Protein AF-A0A6J1AQV1-F1 (afdb_monomer)

Mean predicted aligned error: 14.33 Å

Structure (mmCIF, N/CA/C/O backbone):
data_AF-A0A6J1AQV1-F1
#
_entry.id   AF-A0A6J1AQV1-F1
#
loop_
_atom_site.group_PDB
_atom_site.id
_atom_site.type_symbol
_atom_site.label_atom_id
_atom_site.label_alt_id
_atom_site.label_comp_id
_atom_site.label_asym_id
_atom_site.label_entity_id
_atom_site.label_seq_id
_atom_site.pdbx_PDB_ins_code
_atom_site.Cartn_x
_atom_site.Cartn_y
_atom_site.Cartn_z
_atom_site.occupancy
_atom_site.B_iso_or_equiv
_atom_site.auth_seq_id
_atom_site.auth_comp_id
_atom_site.auth_asym_id
_atom_site.auth_atom_id
_atom_site.pdbx_PDB_model_num
ATOM 1 N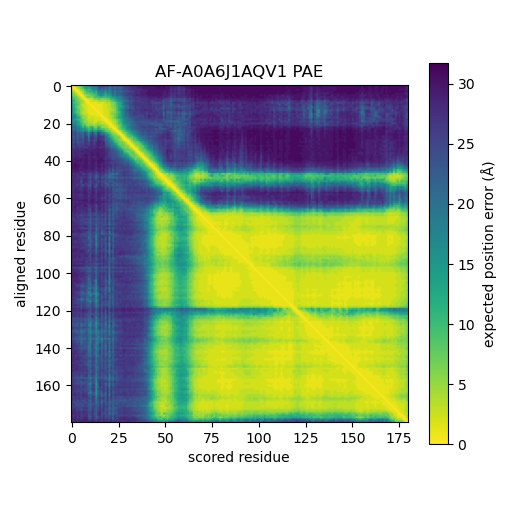 N . MET A 1 1 ? 18.896 30.701 26.829 1.00 34.00 1 MET A N 1
ATOM 2 C CA . MET A 1 1 ? 17.464 30.820 26.491 1.00 34.00 1 MET A CA 1
ATOM 3 C C . MET A 1 1 ? 17.330 32.080 25.660 1.00 34.00 1 MET A C 1
ATOM 5 O O . MET A 1 1 ? 17.644 33.141 26.175 1.00 34.00 1 MET A O 1
ATOM 9 N N . ALA A 1 2 ? 17.052 31.952 24.363 1.00 35.38 2 ALA A N 1
ATOM 10 C CA . ALA A 1 2 ? 16.872 33.095 23.472 1.00 35.38 2 ALA A CA 1
ATOM 11 C C . ALA A 1 2 ? 15.409 33.092 23.034 1.00 35.38 2 ALA A C 1
ATOM 13 O O . ALA A 1 2 ? 15.019 32.298 22.178 1.00 35.38 2 ALA A O 1
ATOM 14 N N . ASP A 1 3 ? 14.609 33.927 23.690 1.00 39.19 3 ASP A N 1
ATOM 15 C CA . ASP A 1 3 ? 13.213 34.147 23.340 1.00 39.19 3 ASP A CA 1
ATOM 16 C C . ASP A 1 3 ? 13.159 34.804 21.962 1.00 39.19 3 ASP A C 1
ATOM 18 O O . ASP A 1 3 ? 13.576 35.947 21.757 1.00 39.19 3 ASP A O 1
ATOM 22 N N . LYS A 1 4 ? 12.698 34.034 20.976 1.00 44.19 4 LYS A N 1
ATOM 23 C CA . LYS A 1 4 ? 12.482 34.512 19.616 1.00 44.19 4 LYS A CA 1
ATOM 24 C C . LYS A 1 4 ? 11.222 35.372 19.634 1.00 44.19 4 LYS A C 1
ATOM 26 O O . LYS A 1 4 ? 10.116 34.852 19.531 1.00 44.19 4 LYS A O 1
ATOM 31 N N . VAL A 1 5 ? 11.405 36.679 19.801 1.00 43.06 5 VAL A N 1
ATOM 32 C CA . VAL A 1 5 ? 10.343 37.682 19.663 1.00 43.06 5 VAL A CA 1
ATOM 33 C C . VAL A 1 5 ? 9.728 37.521 18.271 1.00 43.06 5 VAL A C 1
ATOM 35 O O . VAL A 1 5 ? 10.367 37.810 17.258 1.00 43.06 5 VAL A O 1
ATOM 38 N N . PHE A 1 6 ? 8.512 36.980 18.209 1.00 53.50 6 PHE A N 1
ATOM 39 C CA . PHE A 1 6 ? 7.725 36.951 16.983 1.00 53.50 6 PHE A CA 1
ATOM 40 C C . PHE A 1 6 ? 7.309 38.387 16.658 1.00 53.50 6 PHE A C 1
ATOM 42 O O . PHE A 1 6 ? 6.772 39.100 17.500 1.00 53.50 6 PHE A O 1
ATOM 49 N N . ASN A 1 7 ? 7.609 38.836 15.441 1.00 67.00 7 ASN A N 1
ATOM 50 C CA . ASN A 1 7 ? 7.271 40.181 14.997 1.00 67.00 7 ASN A CA 1
ATOM 51 C C . ASN A 1 7 ? 5.768 40.218 14.673 1.00 67.00 7 ASN A C 1
ATOM 53 O O . ASN A 1 7 ? 5.367 39.791 13.592 1.00 67.00 7 ASN A O 1
ATOM 57 N N . GLU A 1 8 ? 4.946 40.721 15.598 1.00 66.56 8 GLU A N 1
ATOM 58 C CA . GLU A 1 8 ? 3.481 40.891 15.462 1.00 66.56 8 GLU A CA 1
ATOM 59 C C . GLU A 1 8 ? 3.070 41.544 14.128 1.00 66.56 8 GLU A C 1
ATOM 61 O O . GLU A 1 8 ? 2.047 41.217 13.531 1.00 66.56 8 GLU A O 1
ATOM 66 N N . ASN A 1 9 ? 3.931 42.411 13.593 1.00 68.38 9 ASN A N 1
ATOM 67 C CA . ASN A 1 9 ? 3.739 43.092 12.315 1.00 68.38 9 ASN A CA 1
ATOM 68 C C . ASN A 1 9 ? 3.645 42.117 11.118 1.00 68.38 9 ASN A C 1
ATOM 70 O O . ASN A 1 9 ? 2.837 42.310 10.215 1.00 68.38 9 ASN A O 1
ATOM 74 N N . ILE A 1 10 ? 4.405 41.015 11.135 1.00 75.31 10 ILE A N 1
ATOM 75 C CA . ILE A 1 10 ? 4.335 39.985 10.084 1.00 75.31 10 ILE A CA 1
ATOM 76 C C . ILE A 1 10 ? 3.009 39.221 10.161 1.00 75.31 10 ILE A C 1
ATOM 78 O O . ILE A 1 10 ? 2.412 38.929 9.126 1.00 75.31 10 ILE A O 1
ATOM 82 N N . LEU A 1 11 ? 2.526 38.912 11.369 1.00 70.69 11 LEU A N 1
ATOM 83 C CA . LEU A 1 11 ? 1.265 38.186 11.552 1.00 70.69 11 LEU A CA 1
ATOM 84 C C . LEU A 1 11 ? 0.078 38.989 11.018 1.00 70.69 11 LEU A C 1
ATOM 86 O O . LEU A 1 11 ? -0.785 38.433 10.338 1.00 70.69 11 LEU A O 1
ATOM 90 N N . GLU A 1 12 ? 0.073 40.300 11.248 1.00 76.00 12 GLU A N 1
ATOM 91 C CA . GLU A 1 12 ? -0.966 41.180 10.718 1.00 76.00 12 GLU A CA 1
ATOM 92 C C . GLU A 1 12 ? -0.884 41.332 9.195 1.00 76.00 12 GLU A C 1
ATOM 94 O O . GLU A 1 12 ? -1.917 41.309 8.526 1.00 76.00 12 GLU A O 1
ATOM 99 N N . GLN A 1 13 ? 0.312 41.387 8.608 1.00 78.06 13 GLN A N 1
ATOM 100 C CA . GLN A 1 13 ? 0.457 41.388 7.148 1.00 78.06 13 GLN A CA 1
ATOM 101 C C . GLN A 1 13 ? -0.041 40.087 6.503 1.00 78.06 13 GLN A C 1
ATOM 103 O O . GLN A 1 13 ? -0.660 40.128 5.437 1.00 78.06 13 GLN A O 1
ATOM 108 N N . ILE A 1 14 ? 0.188 38.940 7.152 1.00 78.50 14 ILE A N 1
ATOM 109 C CA . ILE A 1 14 ? -0.326 37.640 6.700 1.00 78.50 14 ILE A CA 1
ATOM 110 C C . ILE A 1 14 ? -1.853 37.603 6.815 1.00 78.50 14 ILE A C 1
ATOM 112 O O . ILE A 1 14 ? -2.522 37.213 5.859 1.00 78.50 14 ILE A O 1
ATOM 116 N N . ARG A 1 15 ? -2.418 38.058 7.943 1.00 76.75 15 ARG A N 1
ATOM 117 C CA . ARG A 1 15 ? -3.874 38.103 8.170 1.00 76.75 15 ARG A CA 1
ATOM 118 C C . ARG A 1 15 ? -4.602 38.922 7.100 1.00 76.75 15 ARG A C 1
ATOM 120 O O . ARG A 1 15 ? -5.702 38.554 6.699 1.00 76.75 15 ARG A O 1
ATOM 127 N N . HIS A 1 16 ? -3.980 40.001 6.630 1.00 78.94 16 HIS A N 1
ATOM 128 C CA . HIS A 1 16 ? -4.541 40.898 5.619 1.00 78.94 16 HIS A CA 1
ATOM 129 C C . HIS A 1 16 ? -4.131 40.555 4.176 1.00 78.94 16 HIS A C 1
ATOM 131 O O . HIS A 1 16 ? -4.523 41.264 3.254 1.00 78.94 16 HIS A O 1
ATOM 137 N N . GLY A 1 17 ? -3.362 39.480 3.957 1.00 63.34 17 GLY A N 1
ATOM 138 C CA . GLY A 1 17 ? -2.972 39.020 2.618 1.00 63.34 17 GLY A CA 1
ATOM 139 C C . GLY A 1 17 ? -1.985 39.931 1.878 1.00 63.34 17 GLY A C 1
ATOM 140 O O . GLY A 1 17 ? -1.903 39.868 0.655 1.00 63.34 17 GLY A O 1
ATOM 141 N N . ILE A 1 18 ? -1.243 40.775 2.599 1.00 79.94 18 ILE A N 1
ATOM 142 C CA . ILE A 1 18 ? -0.309 41.772 2.037 1.00 79.94 18 ILE A CA 1
ATOM 143 C C . ILE A 1 18 ? 1.163 41.464 2.348 1.00 79.94 18 ILE A C 1
ATOM 145 O O . ILE A 1 18 ? 2.045 42.277 2.076 1.00 79.94 18 ILE A O 1
ATOM 149 N N . ALA A 1 19 ? 1.446 40.309 2.951 1.00 78.94 19 ALA A N 1
ATOM 150 C CA . ALA A 1 19 ? 2.812 39.896 3.248 1.00 78.94 19 ALA A CA 1
ATOM 151 C C . ALA A 1 19 ? 3.580 39.564 1.955 1.00 78.94 19 ALA A C 1
ATOM 153 O O . ALA A 1 19 ? 3.180 38.686 1.189 1.00 78.94 19 ALA A O 1
ATOM 154 N N . HIS A 1 20 ? 4.709 40.243 1.737 1.00 64.00 20 HIS A N 1
ATOM 155 C CA . HIS A 1 20 ? 5.631 39.983 0.632 1.00 64.00 20 HIS A CA 1
ATOM 156 C C . HIS A 1 20 ? 6.838 39.184 1.134 1.00 64.00 20 HIS A C 1
ATOM 158 O O . HIS A 1 20 ? 7.562 39.635 2.019 1.00 64.00 20 HIS A O 1
ATOM 164 N N . PHE A 1 21 ? 7.067 38.004 0.554 1.00 63.41 21 PHE A N 1
ATOM 165 C CA . PHE A 1 21 ? 8.216 37.154 0.868 1.00 63.41 21 PHE A CA 1
ATOM 166 C C . PHE A 1 21 ? 9.182 37.146 -0.316 1.00 63.41 21 PHE A C 1
ATOM 168 O O . PHE A 1 21 ? 8.796 36.798 -1.431 1.00 63.41 21 PHE A O 1
ATOM 175 N N . GLU A 1 22 ? 10.434 37.529 -0.077 1.00 52.75 22 GLU A N 1
ATOM 176 C CA . GLU A 1 22 ? 11.488 37.507 -1.090 1.00 52.75 22 GLU A CA 1
ATOM 177 C C . GLU A 1 22 ? 12.335 36.236 -0.950 1.00 52.75 22 GLU A C 1
ATOM 179 O O . GLU A 1 22 ? 12.744 35.853 0.150 1.00 52.75 22 GLU A O 1
ATOM 184 N N . LEU A 1 23 ? 12.594 35.559 -2.071 1.00 35.88 23 LEU A N 1
ATOM 185 C CA . LEU A 1 23 ? 13.382 34.331 -2.094 1.00 35.88 23 LEU A CA 1
ATOM 186 C C . LEU A 1 23 ? 14.878 34.677 -2.132 1.00 35.88 23 LEU A C 1
ATOM 188 O O . LEU A 1 23 ? 15.463 34.869 -3.197 1.00 35.88 23 LEU A O 1
ATOM 192 N N . VAL A 1 24 ? 15.515 34.755 -0.964 1.00 36.81 24 VAL A N 1
ATOM 193 C CA . VAL A 1 24 ? 16.960 35.011 -0.877 1.00 36.81 24 VAL A CA 1
ATOM 194 C C . VAL A 1 24 ? 17.725 33.748 -1.282 1.00 36.81 24 VAL A C 1
ATOM 196 O O . VAL A 1 24 ? 17.819 32.788 -0.519 1.00 36.81 24 VAL A O 1
ATOM 199 N N . SER A 1 25 ? 18.283 33.744 -2.494 1.00 42.19 25 SER A N 1
ATOM 200 C CA . SER A 1 25 ? 19.232 32.716 -2.939 1.00 42.19 25 SER A CA 1
ATOM 201 C C . SER A 1 25 ? 20.610 33.033 -2.371 1.00 42.19 25 SER A C 1
ATOM 203 O O . SER A 1 25 ? 21.189 34.064 -2.710 1.00 42.19 25 SER A O 1
ATOM 205 N N . SER A 1 26 ? 21.151 32.168 -1.515 1.00 42.03 26 SER A N 1
ATOM 206 C CA . SER A 1 26 ? 22.477 32.366 -0.937 1.00 42.03 26 SER A CA 1
ATOM 207 C C . SER A 1 26 ? 23.435 31.194 -1.221 1.00 42.03 26 SER A C 1
ATOM 209 O O . SER A 1 26 ? 23.177 30.043 -0.889 1.00 42.03 26 SER A O 1
ATOM 211 N N . VAL A 1 27 ? 24.579 31.593 -1.799 1.00 36.72 27 VAL A N 1
ATOM 212 C CA . VAL A 1 27 ? 25.954 31.047 -1.717 1.00 36.72 27 VAL A CA 1
ATOM 213 C C . VAL A 1 27 ? 26.421 29.928 -2.682 1.00 36.72 27 VAL A C 1
ATOM 215 O O . VAL A 1 27 ? 26.159 28.747 -2.503 1.00 36.72 27 VAL A O 1
ATOM 218 N N . SER A 1 28 ? 27.205 30.379 -3.675 1.00 36.75 28 SER A N 1
ATOM 219 C CA . SER A 1 28 ? 28.562 29.985 -4.138 1.00 36.75 28 SER A CA 1
ATOM 220 C C . SER A 1 28 ? 29.086 28.525 -4.103 1.00 36.75 28 SER A C 1
ATOM 222 O O . SER A 1 28 ? 29.124 27.866 -3.073 1.00 36.75 28 SER A O 1
ATOM 224 N N . THR A 1 29 ? 29.636 28.118 -5.261 1.00 33.84 29 THR A N 1
ATOM 225 C CA . THR A 1 29 ? 30.284 26.849 -5.707 1.00 33.84 29 THR A CA 1
ATOM 226 C C . THR A 1 29 ? 31.664 26.520 -5.058 1.00 33.84 29 THR A C 1
ATOM 228 O O . THR A 1 29 ? 32.202 27.422 -4.416 1.00 33.84 29 THR A O 1
ATOM 231 N N . PRO A 1 30 ? 32.321 25.335 -5.262 1.00 36.31 30 PRO A N 1
ATOM 232 C CA . PRO A 1 30 ? 32.991 24.977 -6.538 1.00 36.31 30 PRO A CA 1
ATOM 233 C C . PRO A 1 30 ? 32.910 23.496 -7.011 1.00 36.31 30 PRO A C 1
ATOM 235 O O . PRO A 1 30 ? 32.572 22.571 -6.281 1.00 36.31 30 PRO A O 1
ATOM 238 N N . SER A 1 31 ? 33.249 23.354 -8.296 1.00 37.06 31 SER A N 1
ATOM 239 C CA . SER A 1 31 ? 33.289 22.216 -9.235 1.00 37.06 31 SER A CA 1
ATOM 240 C C . SER A 1 31 ? 34.157 20.999 -8.858 1.00 37.06 31 SER A C 1
ATOM 242 O O . SER A 1 31 ? 35.237 21.206 -8.320 1.00 37.06 31 SER A O 1
ATOM 244 N N . VAL A 1 32 ? 33.775 19.784 -9.308 1.00 29.22 32 VAL A N 1
ATOM 245 C CA . VAL A 1 32 ? 34.688 18.797 -9.948 1.00 29.22 32 VAL A CA 1
ATOM 246 C C . VAL A 1 32 ? 33.919 17.951 -10.981 1.00 29.22 32 VAL A C 1
ATOM 248 O O . VAL A 1 32 ? 32.891 17.346 -10.685 1.00 29.22 32 VAL A O 1
ATOM 251 N N . SER A 1 33 ? 34.443 17.912 -12.202 1.00 39.72 33 SER A N 1
ATOM 252 C CA . SER A 1 33 ? 34.019 17.124 -13.361 1.00 39.72 33 SER A CA 1
ATOM 253 C C . SER A 1 33 ? 34.717 15.761 -13.407 1.00 39.72 33 SER A C 1
ATOM 255 O O . SER A 1 33 ? 35.909 15.714 -13.152 1.00 39.72 33 SER A O 1
ATOM 257 N N . HIS A 1 34 ? 34.036 14.689 -13.840 1.00 33.19 34 HIS A N 1
ATOM 258 C CA . HIS A 1 34 ? 34.673 13.557 -14.533 1.00 33.19 34 HIS A CA 1
ATOM 259 C C . HIS A 1 34 ? 33.695 12.820 -15.463 1.00 33.19 34 HIS A C 1
ATOM 261 O O . HIS A 1 34 ? 32.477 12.889 -15.328 1.00 33.19 34 HIS A O 1
ATOM 267 N N . LEU A 1 35 ? 34.300 12.212 -16.478 1.00 33.69 35 LEU A N 1
ATOM 268 C CA . LEU A 1 35 ? 33.798 11.929 -17.815 1.00 33.69 35 LEU A CA 1
ATOM 269 C C . LEU A 1 35 ? 33.179 10.527 -17.955 1.00 33.69 35 LEU A C 1
ATOM 271 O O . LEU A 1 35 ? 33.631 9.581 -17.323 1.00 33.69 35 LEU A O 1
ATOM 275 N N . LEU A 1 36 ? 32.217 10.446 -18.881 1.00 38.88 36 LEU A N 1
ATOM 276 C CA . LEU A 1 36 ? 31.977 9.405 -19.897 1.00 38.88 36 LEU A CA 1
ATOM 277 C C . LEU A 1 36 ? 32.109 7.916 -19.509 1.00 38.88 36 LEU A C 1
ATOM 279 O O . LEU A 1 36 ? 33.196 7.390 -19.283 1.00 38.88 36 LEU A O 1
ATOM 283 N N . SER A 1 37 ? 31.016 7.175 -19.709 1.00 31.05 37 SER A N 1
ATOM 284 C CA . SER A 1 37 ? 31.091 5.848 -20.332 1.00 31.05 37 SER A CA 1
ATOM 285 C C . SER A 1 37 ? 29.866 5.578 -21.197 1.00 31.05 37 SER A C 1
ATOM 287 O O . SER A 1 37 ? 28.724 5.609 -20.748 1.00 31.05 37 SER A O 1
ATOM 289 N N . THR A 1 38 ? 30.158 5.371 -22.474 1.00 41.00 38 THR A N 1
ATOM 290 C CA . THR A 1 38 ? 29.297 4.869 -23.543 1.00 41.00 38 THR A CA 1
ATOM 291 C C . THR A 1 38 ? 29.162 3.346 -23.491 1.00 41.00 38 THR A C 1
ATOM 293 O O . THR A 1 38 ? 30.075 2.671 -23.021 1.00 41.00 38 THR A O 1
ATOM 296 N N . ALA A 1 39 ? 28.092 2.859 -24.136 1.00 34.25 39 ALA A N 1
ATOM 297 C CA . ALA A 1 39 ? 27.703 1.468 -24.429 1.00 34.25 39 ALA A CA 1
ATOM 298 C C . ALA A 1 39 ? 26.773 0.855 -23.355 1.00 34.25 39 ALA A C 1
ATOM 300 O O . ALA A 1 39 ? 27.011 0.999 -22.167 1.00 34.25 39 ALA A O 1
ATOM 301 N N . PHE A 1 40 ? 25.644 0.216 -23.672 1.00 31.64 40 PHE A N 1
ATOM 302 C CA . PHE A 1 40 ? 25.353 -0.681 -24.788 1.00 31.64 40 PHE A CA 1
ATOM 303 C C . PHE A 1 40 ? 23.877 -0.634 -25.215 1.00 31.64 40 PHE A C 1
ATOM 305 O O . PHE A 1 40 ? 22.985 -0.292 -24.443 1.00 31.64 40 PHE A O 1
ATOM 312 N N . LEU A 1 41 ? 23.658 -1.028 -26.469 1.00 38.72 41 LEU A N 1
ATOM 313 C CA . LEU A 1 41 ? 22.370 -1.261 -27.111 1.00 38.72 41 LEU A CA 1
ATOM 314 C C . LEU A 1 41 ? 21.575 -2.343 -26.366 1.00 38.72 41 LEU A C 1
ATOM 316 O O . LEU A 1 41 ? 22.010 -3.487 -26.260 1.00 38.72 41 LEU A O 1
ATOM 320 N N . GLY A 1 42 ? 20.385 -1.980 -25.909 1.00 34.00 42 GLY A N 1
ATOM 321 C CA . GLY A 1 42 ? 19.355 -2.893 -25.440 1.00 34.00 42 GLY A CA 1
ATOM 322 C C . GLY A 1 42 ? 18.040 -2.138 -25.485 1.00 34.00 42 GLY A C 1
ATOM 323 O O . GLY A 1 42 ? 17.913 -1.104 -24.837 1.00 34.00 42 GLY A O 1
ATOM 324 N N . ASP A 1 43 ? 17.115 -2.611 -26.312 1.00 40.75 43 ASP A N 1
ATOM 325 C CA . ASP A 1 43 ? 15.791 -2.036 -26.540 1.00 40.75 43 ASP A CA 1
ATOM 326 C C . ASP A 1 43 ? 14.958 -2.057 -25.245 1.00 40.75 43 ASP A C 1
ATOM 328 O O . ASP A 1 43 ? 14.157 -2.947 -24.975 1.00 40.75 43 ASP A O 1
ATOM 332 N N . SER A 1 44 ? 15.227 -1.091 -24.375 1.00 46.22 44 SER A N 1
ATOM 333 C CA . SER A 1 44 ? 14.413 -0.743 -23.227 1.00 46.22 44 SER A CA 1
ATOM 334 C C . SER A 1 44 ? 13.796 0.589 -23.584 1.00 46.22 44 SER A C 1
ATOM 336 O O . SER A 1 44 ? 14.483 1.607 -23.521 1.00 46.22 44 SER A O 1
ATOM 338 N N . SER A 1 45 ? 12.517 0.584 -23.964 1.00 56.97 45 SER A N 1
ATOM 339 C CA . SER A 1 45 ? 11.707 1.797 -24.086 1.00 56.97 45 SER A CA 1
ATOM 340 C C . SER A 1 45 ? 11.778 2.555 -22.755 1.00 56.97 45 SER A C 1
ATOM 342 O O . SER A 1 45 ? 11.049 2.258 -21.804 1.00 56.97 45 SER A O 1
ATOM 344 N N . SER A 1 46 ? 12.752 3.459 -22.646 1.00 58.75 46 SER A N 1
ATOM 345 C CA . SER A 1 46 ? 12.995 4.262 -21.463 1.00 58.75 46 SER A CA 1
ATOM 346 C C . SER A 1 46 ? 11.870 5.277 -21.416 1.00 58.75 46 SER A C 1
ATOM 348 O O . SER A 1 46 ? 11.823 6.241 -22.175 1.00 58.75 46 SER A O 1
ATOM 350 N N . ARG A 1 47 ? 10.884 4.992 -20.571 1.00 67.75 47 ARG A N 1
ATOM 351 C CA . ARG A 1 47 ? 9.797 5.930 -20.341 1.00 67.75 47 ARG A CA 1
ATOM 352 C C . ARG A 1 47 ? 10.310 7.040 -19.438 1.00 67.75 47 ARG A C 1
ATOM 354 O O . ARG A 1 47 ? 11.110 6.802 -18.535 1.00 67.75 47 ARG A O 1
ATOM 361 N N . PHE A 1 48 ? 9.877 8.250 -19.746 1.00 77.25 48 PHE A N 1
ATOM 362 C CA . PHE A 1 48 ? 10.141 9.426 -18.944 1.00 77.25 48 PHE A CA 1
ATOM 363 C C . PHE A 1 48 ? 9.172 9.444 -17.771 1.00 77.25 48 PHE A C 1
ATOM 365 O O . PHE A 1 48 ? 7.959 9.276 -17.947 1.00 77.25 48 PHE A O 1
ATOM 372 N N . PHE A 1 49 ? 9.722 9.619 -16.577 1.00 77.38 49 PHE A N 1
ATOM 373 C CA . PHE A 1 49 ? 8.956 9.602 -15.346 1.00 77.38 49 PHE A CA 1
ATOM 374 C C . PHE A 1 49 ? 9.104 10.920 -14.600 1.00 77.38 49 PHE A C 1
ATOM 376 O O . PHE A 1 49 ? 10.203 11.459 -14.463 1.00 77.38 49 PHE A O 1
ATOM 383 N N . ALA A 1 50 ? 7.984 11.406 -14.077 1.00 73.06 50 ALA A N 1
ATOM 384 C CA . ALA A 1 50 ? 7.936 12.514 -13.147 1.00 73.06 50 ALA A CA 1
ATOM 385 C C . ALA A 1 50 ? 7.762 11.974 -11.725 1.00 73.06 50 ALA A C 1
ATOM 387 O O . ALA A 1 50 ? 6.942 11.090 -11.470 1.00 73.06 50 ALA A O 1
ATOM 388 N N . ARG A 1 51 ? 8.533 12.517 -10.784 1.00 73.62 51 ARG A N 1
ATOM 389 C CA . ARG A 1 51 ? 8.356 12.243 -9.358 1.00 73.62 51 ARG A CA 1
ATOM 390 C C . ARG A 1 51 ? 7.186 13.059 -8.814 1.00 73.62 51 ARG A C 1
ATOM 392 O O . ARG A 1 51 ? 7.157 14.275 -9.000 1.00 73.62 51 ARG A O 1
ATOM 399 N N . ILE A 1 52 ? 6.294 12.417 -8.063 1.00 63.62 52 ILE A N 1
ATOM 400 C CA . ILE A 1 52 ? 5.317 13.123 -7.228 1.00 63.62 52 ILE A CA 1
ATOM 401 C C . ILE A 1 52 ? 6.003 13.519 -5.914 1.00 63.62 52 ILE A C 1
ATOM 403 O O . ILE A 1 52 ? 6.540 12.668 -5.203 1.00 63.62 52 ILE A O 1
ATOM 407 N N . GLY A 1 53 ? 6.027 14.812 -5.597 1.00 62.00 53 GLY A N 1
ATOM 408 C CA . GLY A 1 53 ? 6.563 15.331 -4.337 1.00 62.00 53 GLY A CA 1
ATOM 409 C C . GLY A 1 53 ? 7.274 16.677 -4.497 1.00 62.00 53 GLY A C 1
ATOM 410 O O . GLY A 1 53 ? 7.507 17.121 -5.624 1.00 62.00 53 GLY A O 1
ATOM 411 N N . PRO A 1 54 ? 7.623 17.346 -3.383 1.00 48.41 54 PRO A N 1
ATOM 412 C CA . PRO A 1 54 ? 8.359 18.601 -3.433 1.00 48.41 54 PRO A CA 1
ATOM 413 C C . PRO A 1 54 ? 9.676 18.399 -4.189 1.00 48.41 54 PRO A C 1
ATOM 415 O O . PRO A 1 54 ? 10.410 17.436 -3.949 1.00 48.41 54 PRO A O 1
ATOM 418 N N . SER A 1 55 ? 9.960 19.297 -5.135 1.00 52.00 55 SER A N 1
ATOM 419 C CA . SER A 1 55 ? 11.182 19.263 -5.933 1.00 52.00 55 SER A CA 1
ATOM 420 C C . SER A 1 55 ? 12.393 19.329 -5.009 1.00 52.00 55 SER A C 1
ATOM 422 O O . SER A 1 55 ? 12.617 20.343 -4.345 1.00 52.00 55 SER A O 1
ATOM 424 N N . LEU A 1 56 ? 13.186 18.258 -4.970 1.00 52.16 56 LEU A N 1
ATOM 425 C CA . LEU A 1 56 ? 14.460 18.234 -4.260 1.00 52.16 56 LE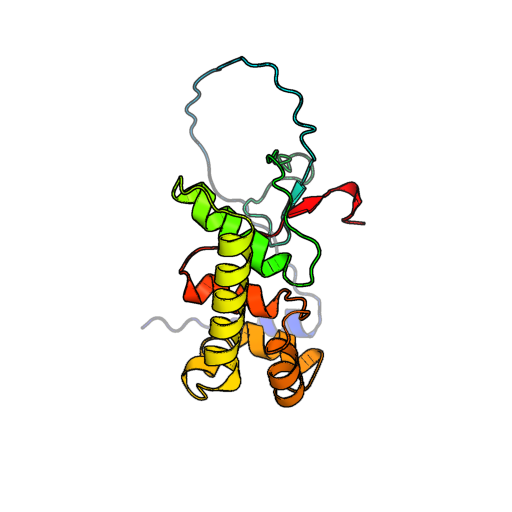U A CA 1
ATOM 426 C C . LEU A 1 56 ? 15.487 19.036 -5.081 1.00 52.16 56 LEU A C 1
ATOM 428 O O . LEU A 1 56 ? 16.321 18.478 -5.783 1.00 52.16 56 LEU A O 1
ATOM 432 N N . GLY A 1 57 ? 15.353 20.361 -5.079 1.00 46.94 57 GLY A N 1
ATOM 433 C CA . GLY A 1 57 ? 16.232 21.258 -5.821 1.00 46.94 57 GLY A CA 1
ATOM 434 C C . GLY A 1 57 ? 15.511 22.503 -6.313 1.00 46.94 57 GLY A C 1
ATOM 435 O O . GLY A 1 57 ? 14.620 22.427 -7.156 1.00 46.94 57 GLY A O 1
ATOM 436 N N . SER A 1 58 ? 15.943 23.653 -5.798 1.00 44.31 58 SER A N 1
ATOM 437 C CA . SER A 1 58 ? 15.679 24.978 -6.359 1.00 44.31 58 SER A CA 1
ATOM 438 C C . SER A 1 58 ? 16.370 25.077 -7.724 1.00 44.31 58 SER A C 1
ATOM 440 O O . SER A 1 58 ? 17.522 25.489 -7.834 1.00 44.31 58 SER A O 1
ATOM 442 N N . GLY A 1 59 ? 15.704 24.581 -8.761 1.00 49.06 59 GLY A N 1
ATOM 443 C CA . GLY A 1 59 ? 16.135 24.675 -10.148 1.00 49.06 59 GLY A CA 1
ATOM 444 C C . GLY A 1 59 ? 15.041 25.338 -10.966 1.00 49.06 59 GLY A C 1
ATOM 445 O O . GLY A 1 59 ? 13.860 25.040 -10.787 1.00 49.06 59 GLY A O 1
ATOM 446 N N . SER A 1 60 ? 15.438 26.246 -11.855 1.00 43.53 60 SER A N 1
ATOM 447 C CA . SER A 1 60 ? 14.550 26.871 -12.835 1.00 43.53 60 SER A CA 1
ATOM 448 C C . SER A 1 60 ? 13.717 25.794 -13.564 1.00 43.53 60 SER A C 1
ATOM 450 O O . SER A 1 60 ? 14.246 24.705 -13.814 1.00 43.53 60 SER A O 1
ATOM 452 N N . PRO A 1 61 ? 12.452 26.052 -13.957 1.00 51.34 61 PRO A N 1
ATOM 453 C CA . PRO A 1 61 ? 11.600 25.077 -14.6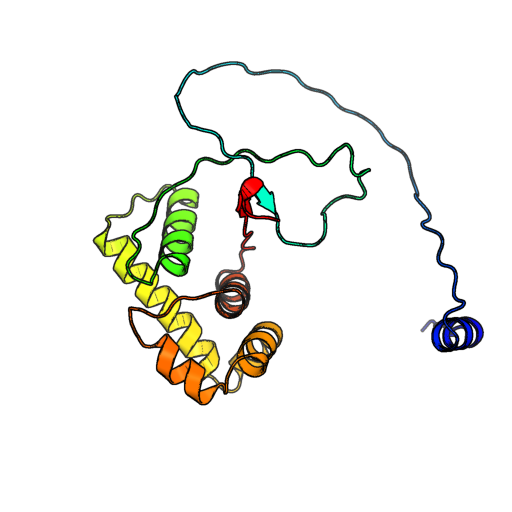58 1.00 51.34 61 PRO A CA 1
ATOM 454 C C . PRO A 1 61 ? 12.265 24.419 -15.882 1.00 51.34 61 PRO A C 1
ATOM 456 O O . PRO A 1 61 ? 11.897 23.315 -16.271 1.00 51.34 61 PRO A O 1
ATOM 459 N N . ALA A 1 62 ? 13.283 25.078 -16.445 1.00 48.34 62 ALA A N 1
ATOM 460 C CA . ALA A 1 62 ? 14.085 24.637 -17.579 1.00 48.34 62 ALA A CA 1
ATOM 461 C C . ALA A 1 62 ? 15.118 23.521 -17.284 1.00 48.34 62 ALA A C 1
ATOM 463 O O . ALA A 1 62 ? 15.782 23.075 -18.215 1.00 48.34 62 ALA A O 1
ATOM 464 N N . THR A 1 63 ? 15.291 23.058 -16.035 1.00 46.91 63 THR A N 1
ATOM 465 C CA . THR A 1 63 ? 16.296 22.025 -15.687 1.00 46.91 63 THR A CA 1
ATOM 466 C C . THR A 1 63 ? 15.745 20.844 -14.886 1.00 46.91 63 THR A C 1
ATOM 468 O O . THR A 1 63 ? 16.500 20.210 -14.144 1.00 46.91 63 THR A O 1
ATOM 471 N N . LYS A 1 64 ? 14.451 20.507 -14.999 1.00 56.09 64 LYS A N 1
ATOM 472 C CA . LYS A 1 64 ? 13.956 19.227 -14.463 1.00 56.09 64 LYS A CA 1
ATOM 473 C C . LYS A 1 64 ? 14.625 18.089 -15.238 1.00 56.09 64 LYS A C 1
ATOM 475 O O . LYS A 1 64 ? 14.218 17.754 -16.345 1.00 56.09 64 LYS A O 1
ATOM 480 N N . LYS A 1 65 ? 15.702 17.537 -14.674 1.00 64.00 65 LYS A N 1
ATOM 481 C CA . LYS A 1 65 ? 16.391 16.369 -15.219 1.00 64.00 65 LYS A CA 1
ATOM 482 C C . LYS A 1 65 ? 15.392 15.221 -15.235 1.00 64.00 65 LYS A C 1
ATOM 484 O O . LYS A 1 65 ? 14.977 14.756 -14.178 1.00 64.00 65 LYS A O 1
ATOM 489 N N . VAL A 1 66 ? 14.986 14.812 -16.428 1.00 64.62 66 VAL A N 1
ATOM 490 C CA . VAL A 1 66 ? 14.062 13.697 -16.581 1.00 64.62 66 VAL A CA 1
ATOM 491 C C . VAL A 1 66 ? 14.783 12.413 -16.182 1.00 64.62 66 VAL A C 1
ATOM 493 O O . VAL A 1 66 ? 15.921 12.173 -16.595 1.00 64.62 66 VAL A O 1
ATOM 496 N N . GLU A 1 67 ? 14.154 11.624 -15.316 1.00 71.88 67 GLU A N 1
ATOM 497 C CA . GLU A 1 67 ? 14.736 10.383 -14.818 1.00 71.88 67 GLU A CA 1
ATOM 498 C C . GLU A 1 67 ? 14.333 9.211 -15.716 1.00 71.88 67 GLU A C 1
ATOM 500 O O . GLU A 1 67 ? 13.192 9.104 -16.172 1.00 71.88 67 GLU A O 1
ATOM 505 N N . HIS A 1 68 ? 15.300 8.330 -15.976 1.00 77.56 68 HIS A N 1
ATOM 506 C CA . HIS A 1 68 ? 15.127 7.151 -16.814 1.00 77.56 68 HIS A CA 1
ATOM 507 C C . HIS A 1 68 ? 15.225 5.900 -15.948 1.00 77.56 68 HIS A C 1
ATOM 509 O O . HIS A 1 68 ? 16.276 5.623 -15.370 1.00 77.56 68 HIS A O 1
ATOM 515 N N . PHE A 1 69 ? 14.144 5.125 -15.903 1.00 82.69 69 PHE A N 1
ATOM 516 C CA . PHE A 1 69 ? 14.077 3.876 -15.149 1.00 82.69 69 PHE A CA 1
ATOM 517 C C . PHE A 1 69 ? 13.675 2.706 -16.046 1.00 82.69 69 PHE A C 1
ATOM 519 O O . PHE A 1 69 ? 12.886 2.857 -16.982 1.00 82.69 69 PHE A O 1
ATOM 526 N N . SER A 1 70 ? 14.194 1.518 -15.734 1.00 86.94 70 SER A N 1
ATOM 527 C CA . SER A 1 70 ? 13.699 0.267 -16.301 1.00 86.94 70 SER A CA 1
ATOM 528 C C . SER A 1 70 ? 12.389 -0.127 -15.622 1.00 86.94 70 SER A C 1
ATOM 530 O O . SER A 1 70 ? 12.293 -0.199 -14.397 1.00 86.94 70 SER A O 1
ATOM 532 N N . VAL A 1 71 ? 11.362 -0.412 -16.422 1.00 89.88 71 VAL A N 1
ATOM 533 C CA . VAL A 1 71 ? 10.033 -0.753 -15.901 1.00 89.88 71 VAL A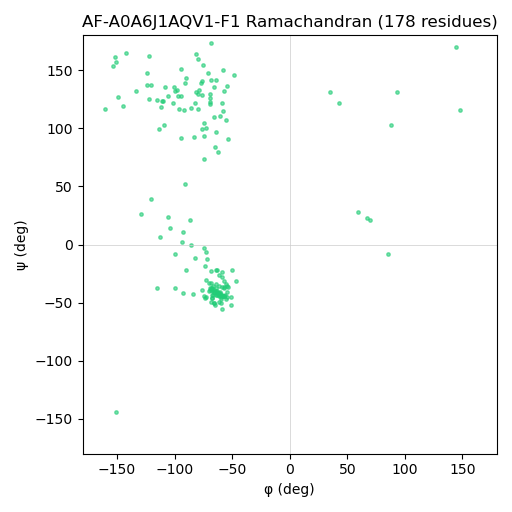 CA 1
ATOM 534 C C . VAL A 1 71 ? 9.898 -2.260 -15.738 1.00 89.88 71 VAL A C 1
ATOM 536 O O . VAL A 1 71 ? 9.856 -3.002 -16.719 1.00 89.88 71 VAL A O 1
ATOM 539 N N . HIS A 1 72 ? 9.741 -2.710 -14.496 1.00 92.31 72 HIS A N 1
ATOM 540 C CA . HIS A 1 72 ? 9.443 -4.104 -14.183 1.00 92.31 72 HIS A CA 1
ATOM 541 C C . HIS A 1 72 ? 7.939 -4.285 -13.984 1.00 92.31 72 HIS A C 1
ATOM 543 O O . HIS A 1 72 ? 7.349 -3.726 -13.063 1.00 92.31 72 HIS A O 1
ATOM 549 N N . LYS A 1 73 ? 7.305 -5.086 -14.846 1.00 94.44 73 LYS A N 1
ATOM 550 C CA . LYS A 1 73 ? 5.866 -5.358 -14.748 1.00 94.44 73 LYS A CA 1
ATOM 551 C C . LYS A 1 73 ? 5.545 -6.254 -13.546 1.00 94.44 73 LYS A C 1
ATOM 553 O O . LYS A 1 73 ? 6.318 -7.152 -13.195 1.00 94.44 73 LYS A O 1
ATOM 558 N N . VAL A 1 74 ? 4.366 -6.035 -12.976 1.00 95.94 74 VAL A N 1
ATOM 559 C CA . VAL A 1 74 ? 3.741 -6.858 -11.930 1.00 95.94 74 VAL A CA 1
ATOM 560 C C . VAL A 1 74 ? 2.381 -7.359 -12.410 1.00 95.94 74 VAL A C 1
ATOM 562 O O . VAL A 1 74 ? 1.831 -6.833 -13.380 1.00 95.94 74 VAL A O 1
ATOM 565 N N . ALA A 1 75 ? 1.844 -8.390 -11.759 1.00 95.25 75 ALA A N 1
ATOM 566 C CA . ALA A 1 75 ? 0.516 -8.904 -12.081 1.00 95.25 75 ALA A CA 1
ATOM 567 C C . ALA A 1 75 ? -0.592 -7.897 -11.708 1.00 95.25 75 ALA A C 1
ATOM 569 O O . ALA A 1 75 ? -0.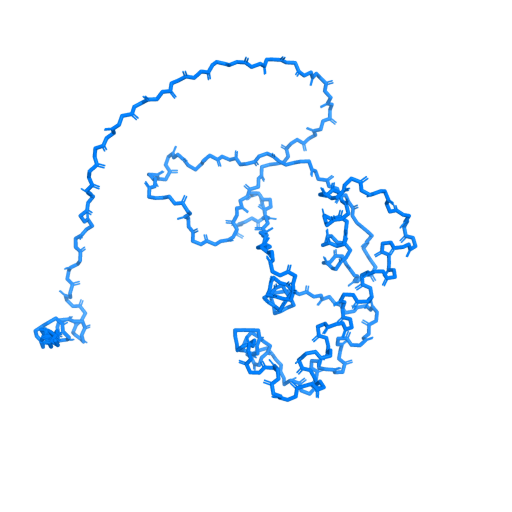524 -7.233 -10.673 1.00 95.25 75 ALA A O 1
ATOM 570 N N . GLY A 1 76 ? -1.628 -7.808 -12.548 1.00 93.56 76 GLY A N 1
ATOM 571 C CA . GLY A 1 76 ? -2.815 -6.972 -12.335 1.00 93.56 76 GLY A CA 1
ATOM 572 C C . GLY A 1 76 ? -3.938 -7.706 -11.597 1.00 93.56 76 GLY A C 1
ATOM 573 O O . GLY A 1 76 ? -5.055 -7.761 -12.092 1.00 93.56 76 GLY A O 1
ATOM 574 N N . ASP A 1 77 ? -3.641 -8.311 -10.448 1.00 94.06 77 ASP A N 1
ATOM 575 C CA . ASP A 1 77 ? -4.564 -9.155 -9.665 1.00 94.06 77 ASP A CA 1
ATOM 576 C C . ASP A 1 77 ? -5.093 -8.465 -8.392 1.00 94.06 77 ASP A C 1
ATOM 578 O O . ASP A 1 7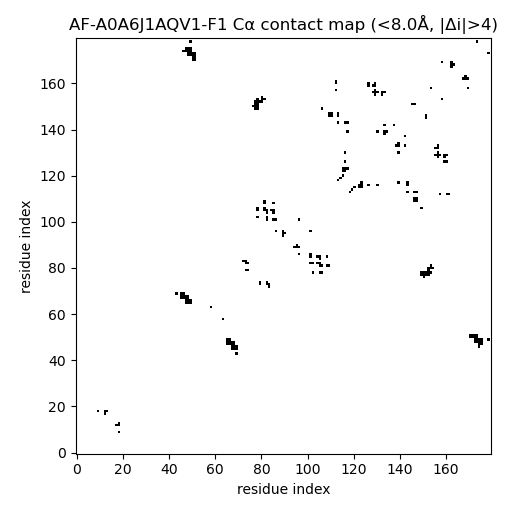7 ? -5.466 -9.118 -7.417 1.00 94.06 77 ASP A O 1
ATOM 582 N N . GLY A 1 78 ? -5.078 -7.131 -8.394 1.00 93.75 78 GLY A N 1
ATOM 583 C CA . GLY A 1 78 ? -5.459 -6.284 -7.264 1.00 93.75 78 GLY A CA 1
ATOM 584 C C . GLY A 1 78 ? -4.347 -6.020 -6.249 1.00 93.75 78 GLY A C 1
ATOM 585 O O . GLY A 1 78 ? -4.506 -5.144 -5.414 1.00 93.75 78 GLY A O 1
ATOM 586 N N . ARG A 1 79 ? -3.189 -6.686 -6.359 1.00 96.25 79 ARG A N 1
ATOM 587 C CA . ARG A 1 79 ? -2.041 -6.511 -5.444 1.00 96.25 79 ARG A CA 1
ATOM 588 C C . ARG A 1 79 ? -0.899 -5.696 -6.039 1.00 96.25 79 ARG A C 1
ATOM 590 O O . ARG A 1 79 ? 0.218 -5.751 -5.530 1.00 96.25 79 ARG A O 1
ATOM 597 N N . CYS A 1 80 ? -1.131 -4.995 -7.146 1.00 96.38 80 CYS A N 1
ATOM 598 C CA . CYS A 1 80 ? -0.066 -4.397 -7.953 1.00 96.38 80 CYS A CA 1
ATOM 599 C C . CYS A 1 80 ? 0.867 -3.478 -7.144 1.00 96.38 80 CYS A C 1
ATOM 601 O O . CYS A 1 80 ? 2.080 -3.592 -7.303 1.00 96.38 80 CYS A O 1
ATOM 603 N N . LEU A 1 81 ? 0.333 -2.654 -6.232 1.00 97.50 81 LEU A N 1
ATOM 604 C CA . LEU A 1 81 ? 1.129 -1.801 -5.339 1.00 97.50 81 LEU A CA 1
ATOM 605 C C . LEU A 1 81 ? 2.097 -2.628 -4.475 1.00 97.50 81 LEU A C 1
ATOM 607 O O . LEU A 1 81 ? 3.309 -2.424 -4.507 1.00 97.50 81 LEU A O 1
ATOM 611 N N . PHE A 1 82 ? 1.566 -3.603 -3.737 1.00 98.06 82 PHE A N 1
ATOM 612 C CA . PHE A 1 82 ? 2.351 -4.442 -2.831 1.00 98.06 82 PHE A CA 1
ATOM 613 C C . PHE A 1 82 ? 3.357 -5.316 -3.591 1.00 98.06 82 PHE A C 1
ATOM 615 O O . PHE A 1 82 ? 4.517 -5.409 -3.194 1.00 98.06 82 PHE A O 1
ATOM 622 N N . ARG A 1 83 ? 2.954 -5.889 -4.734 1.00 97.81 83 ARG A N 1
ATOM 623 C CA . ARG A 1 83 ? 3.850 -6.641 -5.627 1.00 97.81 83 ARG A CA 1
ATOM 624 C C . ARG A 1 83 ? 4.992 -5.773 -6.147 1.00 97.81 83 ARG A C 1
ATOM 626 O O . ARG A 1 83 ? 6.123 -6.247 -6.210 1.00 97.81 83 ARG A O 1
ATOM 633 N N . ALA A 1 84 ? 4.725 -4.514 -6.504 1.00 97.19 84 ALA A N 1
ATOM 634 C CA . ALA A 1 84 ? 5.756 -3.593 -6.978 1.00 97.19 84 ALA A CA 1
ATOM 635 C C . ALA A 1 84 ? 6.802 -3.314 -5.891 1.00 97.19 84 ALA A C 1
ATOM 637 O O . ALA A 1 84 ? 7.999 -3.347 -6.180 1.00 97.19 84 ALA A O 1
ATOM 638 N N . LEU A 1 85 ? 6.366 -3.130 -4.642 1.00 96.94 85 LEU A N 1
ATOM 639 C CA . LEU A 1 85 ? 7.265 -2.949 -3.501 1.00 96.94 85 LEU A CA 1
ATOM 640 C C . LEU A 1 85 ? 8.103 -4.193 -3.223 1.00 96.94 85 LEU A C 1
ATOM 642 O O . LEU A 1 85 ? 9.326 -4.104 -3.191 1.00 96.94 85 LEU A O 1
ATOM 646 N N . VAL A 1 86 ? 7.467 -5.358 -3.100 1.00 97.19 86 VAL A N 1
ATOM 647 C CA . VAL A 1 86 ? 8.151 -6.642 -2.878 1.00 97.19 86 VAL A CA 1
ATOM 648 C C . VAL A 1 86 ? 9.201 -6.897 -3.958 1.00 97.19 86 VAL A C 1
ATOM 650 O O . VAL A 1 86 ? 10.353 -7.218 -3.661 1.00 97.19 86 VAL A O 1
ATOM 653 N N . LYS A 1 87 ? 8.830 -6.691 -5.224 1.00 96.19 87 LYS A N 1
ATOM 654 C CA . LYS A 1 87 ? 9.736 -6.854 -6.359 1.00 96.19 87 LYS A CA 1
ATOM 655 C C . LYS A 1 87 ? 10.887 -5.852 -6.318 1.00 96.19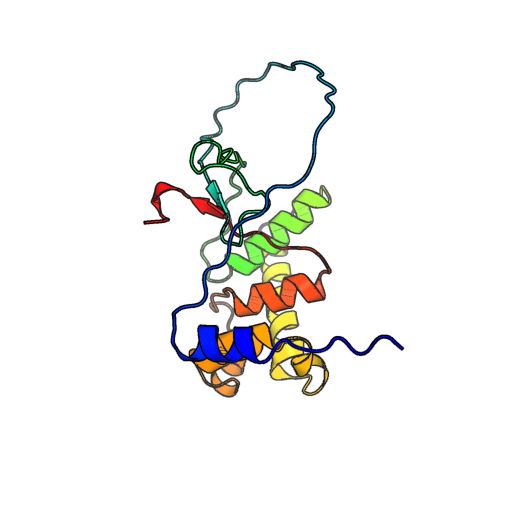 87 LYS A C 1
ATOM 657 O O . LYS A 1 87 ? 12.029 -6.250 -6.524 1.00 96.19 87 LYS A O 1
ATOM 662 N N . GLY A 1 88 ? 10.616 -4.583 -6.012 1.00 94.00 88 GLY A N 1
ATOM 663 C CA . GLY A 1 88 ? 11.642 -3.550 -5.850 1.00 94.00 88 GLY A CA 1
ATOM 664 C C . GLY A 1 88 ? 12.626 -3.859 -4.716 1.00 94.00 88 GLY A C 1
ATOM 665 O O . GLY A 1 88 ? 13.839 -3.779 -4.910 1.00 94.00 88 GLY A O 1
ATOM 666 N N . MET A 1 89 ? 12.123 -4.295 -3.559 1.00 93.31 89 MET A N 1
ATOM 667 C CA . MET A 1 89 ? 12.936 -4.700 -2.406 1.00 93.31 89 MET A CA 1
ATOM 668 C C . MET A 1 89 ? 13.811 -5.918 -2.721 1.00 93.31 89 MET A C 1
ATOM 670 O O . MET A 1 89 ? 14.981 -5.955 -2.336 1.00 93.31 89 MET A O 1
ATOM 674 N N . ALA A 1 90 ? 13.270 -6.908 -3.435 1.00 94.06 90 ALA A N 1
ATOM 675 C CA . ALA A 1 90 ? 14.026 -8.083 -3.851 1.00 94.06 90 ALA A CA 1
ATOM 676 C C . ALA A 1 90 ? 15.116 -7.731 -4.871 1.00 94.06 90 ALA A C 1
ATOM 678 O O . ALA A 1 90 ? 16.257 -8.158 -4.702 1.00 94.06 90 ALA A O 1
ATOM 679 N N . LEU A 1 91 ? 14.804 -6.889 -5.864 1.00 92.31 91 LEU A N 1
ATOM 680 C CA . LEU A 1 91 ? 15.778 -6.402 -6.846 1.00 92.31 91 LEU A CA 1
ATOM 681 C C . LEU A 1 91 ? 16.929 -5.640 -6.180 1.00 92.31 91 LEU A C 1
ATOM 683 O O . LEU A 1 91 ? 18.086 -5.906 -6.496 1.00 92.31 91 LEU A O 1
ATOM 687 N N . HIS A 1 92 ? 16.637 -4.764 -5.214 1.00 87.25 92 HIS A N 1
ATOM 688 C CA . HIS A 1 92 ? 17.663 -4.056 -4.439 1.00 87.25 92 HIS A CA 1
ATOM 689 C C . HIS A 1 92 ? 18.594 -5.037 -3.701 1.00 87.25 92 HIS A C 1
ATOM 691 O O . HIS A 1 92 ? 19.801 -4.824 -3.629 1.00 87.25 92 HIS A O 1
ATOM 697 N N . LYS A 1 93 ? 18.061 -6.159 -3.207 1.00 90.06 93 LYS A N 1
ATOM 698 C CA . LYS A 1 93 ? 18.846 -7.206 -2.533 1.00 90.06 93 LYS A CA 1
ATOM 699 C C . LYS A 1 93 ? 19.469 -8.239 -3.485 1.00 90.06 93 LYS A C 1
ATOM 701 O O . LYS A 1 93 ? 20.115 -9.166 -3.007 1.00 90.06 93 LYS A O 1
ATOM 706 N N . GLY A 1 94 ? 19.267 -8.125 -4.800 1.00 93.69 94 GLY A N 1
ATOM 707 C CA . GLY A 1 94 ? 19.729 -9.119 -5.778 1.00 93.69 94 GLY A CA 1
ATOM 708 C C . GLY A 1 94 ? 19.026 -10.480 -5.668 1.00 93.69 94 GLY A C 1
ATOM 709 O O . GLY A 1 94 ? 19.581 -11.496 -6.077 1.00 93.69 94 GLY A O 1
ATOM 710 N N . ILE A 1 95 ? 17.819 -10.519 -5.098 1.00 94.50 95 ILE A N 1
ATOM 711 C CA . ILE A 1 95 ? 17.036 -11.740 -4.891 1.00 94.50 95 ILE A CA 1
ATOM 712 C C . ILE A 1 95 ? 16.066 -11.922 -6.061 1.00 94.50 95 ILE A C 1
ATOM 714 O O . ILE A 1 95 ? 15.277 -11.033 -6.382 1.00 94.50 95 ILE A O 1
ATOM 718 N N . ALA A 1 96 ? 16.085 -13.104 -6.676 1.00 93.25 96 ALA A N 1
ATOM 719 C CA . ALA A 1 96 ? 15.091 -13.490 -7.669 1.00 93.25 96 ALA A CA 1
ATOM 720 C C . ALA A 1 96 ? 13.810 -13.990 -6.982 1.00 93.25 96 ALA A C 1
ATOM 722 O O . ALA A 1 96 ? 13.866 -14.850 -6.103 1.00 93.25 96 ALA A O 1
ATOM 723 N N . LEU A 1 97 ? 12.651 -13.484 -7.410 1.00 94.50 97 LEU A N 1
ATOM 724 C CA . LEU A 1 97 ? 11.344 -13.909 -6.905 1.00 94.50 97 LEU A CA 1
ATOM 725 C C . LEU A 1 97 ? 10.582 -14.724 -7.947 1.0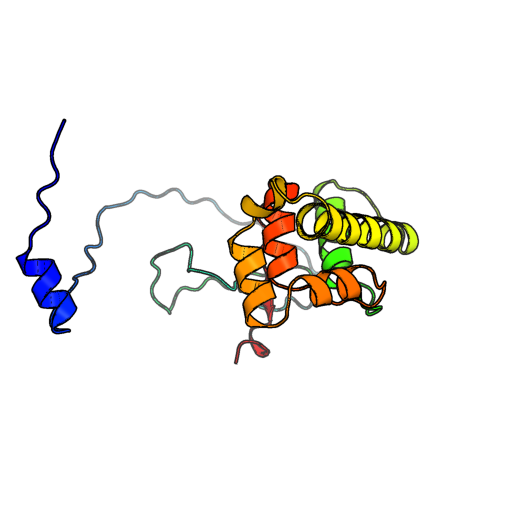0 94.50 97 LEU A C 1
ATOM 727 O O . LEU A 1 97 ? 10.489 -14.339 -9.114 1.00 94.50 97 LEU A O 1
ATOM 731 N N . SER A 1 98 ? 9.978 -15.830 -7.506 1.00 96.94 98 SER A N 1
ATOM 732 C CA . SER A 1 98 ? 8.965 -16.526 -8.298 1.00 96.94 98 SER A CA 1
ATOM 733 C C . SER A 1 98 ? 7.640 -15.745 -8.262 1.00 96.94 98 SER A C 1
ATOM 735 O O . SER A 1 98 ? 7.371 -15.056 -7.275 1.00 96.94 98 SER A O 1
ATOM 737 N N . PRO A 1 99 ? 6.761 -15.873 -9.274 1.00 96.06 99 PRO A N 1
ATOM 738 C CA . PRO A 1 99 ? 5.461 -15.191 -9.272 1.00 96.06 99 PRO A CA 1
ATOM 739 C C . PRO A 1 99 ? 4.588 -15.518 -8.051 1.00 96.06 99 PRO A C 1
ATOM 741 O O . PRO A 1 99 ? 3.815 -14.674 -7.592 1.00 96.06 99 PRO A O 1
ATOM 744 N N . GLN A 1 100 ? 4.728 -16.741 -7.529 1.00 97.38 100 GLN A N 1
ATOM 745 C CA . GLN A 1 100 ? 4.031 -17.202 -6.334 1.00 97.38 100 GLN A CA 1
ATOM 746 C C . GLN A 1 100 ? 4.603 -16.553 -5.070 1.00 97.38 100 GLN A C 1
ATOM 748 O O . GLN A 1 100 ? 3.831 -16.031 -4.277 1.00 97.38 100 GLN A O 1
ATOM 753 N N . LYS A 1 101 ? 5.933 -16.492 -4.917 1.00 97.69 101 LYS A N 1
ATOM 754 C CA . LYS A 1 101 ? 6.545 -15.814 -3.766 1.00 97.69 101 LYS A CA 1
ATOM 755 C C . LYS A 1 101 ? 6.279 -14.305 -3.787 1.00 97.69 101 LYS A C 1
ATOM 757 O O . LYS A 1 101 ? 5.939 -13.749 -2.757 1.00 97.69 101 LYS A O 1
ATOM 762 N N . GLU A 1 102 ? 6.313 -13.673 -4.967 1.00 97.50 102 GLU A N 1
ATOM 763 C CA . GLU A 1 102 ? 5.912 -12.266 -5.147 1.00 97.50 102 GLU A CA 1
ATOM 764 C C . GLU A 1 102 ? 4.466 -12.023 -4.671 1.00 97.50 102 GLU A C 1
ATOM 766 O O . GLU A 1 102 ? 4.175 -10.978 -4.097 1.00 97.50 102 GLU A O 1
ATOM 771 N N . ARG A 1 103 ? 3.559 -12.988 -4.896 1.00 97.81 103 ARG A N 1
ATOM 772 C CA . ARG A 1 103 ? 2.161 -12.917 -4.441 1.00 97.81 103 ARG A CA 1
ATOM 773 C C . ARG A 1 103 ? 2.052 -13.011 -2.927 1.00 97.81 103 ARG A C 1
ATOM 775 O O . ARG A 1 103 ? 1.354 -12.203 -2.324 1.00 97.81 103 ARG A O 1
ATOM 782 N N . ASP A 1 104 ? 2.709 -14.012 -2.356 1.00 98.00 104 ASP A N 1
ATOM 783 C CA . ASP A 1 104 ? 2.599 -14.330 -0.936 1.00 98.00 104 ASP A CA 1
ATOM 784 C C . ASP A 1 104 ? 3.224 -13.210 -0.095 1.00 98.00 104 ASP A C 1
ATOM 786 O O . ASP A 1 104 ? 2.584 -12.706 0.822 1.00 98.00 104 ASP A O 1
ATOM 790 N N . ASP A 1 105 ? 4.396 -12.710 -0.497 1.00 97.69 105 ASP A N 1
ATOM 791 C CA . ASP A 1 105 ? 5.056 -11.572 0.155 1.00 97.69 105 ASP A CA 1
ATOM 792 C C . ASP A 1 105 ? 4.234 -10.281 0.027 1.00 97.69 105 ASP A C 1
ATOM 794 O O . ASP A 1 105 ? 4.216 -9.453 0.936 1.00 97.69 105 ASP A O 1
ATOM 798 N N . ALA A 1 106 ? 3.525 -10.091 -1.092 1.00 98.00 106 ALA A N 1
ATOM 799 C CA . ALA A 1 106 ? 2.634 -8.946 -1.267 1.00 98.00 106 ALA A CA 1
ATOM 800 C C . ALA A 1 106 ? 1.418 -9.023 -0.328 1.00 98.00 106 ALA A C 1
ATOM 802 O O . ALA A 1 106 ? 0.988 -8.000 0.209 1.00 98.00 106 ALA A O 1
ATOM 803 N N . ASP A 1 107 ? 0.876 -10.225 -0.109 1.00 98.19 107 ASP A N 1
ATOM 804 C CA . ASP A 1 107 ? -0.185 -10.454 0.871 1.00 98.19 107 ASP A CA 1
ATOM 805 C C . ASP A 1 107 ? 0.321 -10.258 2.310 1.00 98.19 107 ASP A C 1
ATOM 807 O O . ASP A 1 107 ? -0.375 -9.622 3.102 1.00 98.19 107 ASP A O 1
ATOM 811 N N . GLU A 1 108 ? 1.536 -10.705 2.640 1.00 98.00 108 GLU A N 1
ATOM 812 C CA . GLU A 1 108 ? 2.176 -10.435 3.937 1.00 98.00 108 GLU A CA 1
ATOM 813 C C . GLU A 1 108 ? 2.357 -8.929 4.176 1.00 98.00 108 GLU A C 1
ATOM 815 O O . GLU A 1 108 ? 1.968 -8.418 5.228 1.00 98.00 108 GLU A O 1
ATOM 820 N N . LEU A 1 109 ? 2.861 -8.191 3.181 1.00 97.50 109 LEU A N 1
ATOM 821 C CA . LEU A 1 109 ? 3.063 -6.743 3.273 1.00 97.50 109 LEU A CA 1
ATOM 822 C C . LEU A 1 109 ? 1.740 -5.992 3.497 1.00 97.50 109 LEU A C 1
ATOM 824 O O . LEU A 1 109 ? 1.664 -5.084 4.326 1.00 97.50 109 LEU A O 1
ATOM 828 N N . ARG A 1 110 ? 0.672 -6.402 2.802 1.00 98.19 110 ARG A N 1
ATOM 829 C CA . ARG A 1 110 ? -0.686 -5.867 2.992 1.00 98.19 110 ARG A CA 1
ATOM 830 C C . ARG A 1 110 ? -1.214 -6.148 4.399 1.00 98.19 110 ARG A C 1
ATOM 832 O O . ARG A 1 110 ? -1.797 -5.264 5.029 1.00 98.19 110 ARG A O 1
ATOM 839 N N . MET A 1 111 ? -1.013 -7.365 4.903 1.00 97.75 111 MET A N 1
ATOM 840 C CA . MET A 1 111 ? -1.459 -7.742 6.244 1.00 97.75 111 MET A CA 1
ATOM 841 C C . MET A 1 111 ? -0.680 -7.015 7.344 1.00 97.75 111 MET A C 1
ATOM 843 O O . MET A 1 111 ? -1.292 -6.644 8.343 1.00 97.75 111 MET A O 1
ATOM 847 N N . ALA A 1 112 ? 0.604 -6.717 7.131 1.00 96.75 112 ALA A N 1
ATOM 848 C CA . ALA A 1 112 ? 1.387 -5.892 8.048 1.00 96.75 112 ALA A CA 1
ATOM 849 C C . ALA A 1 112 ? 0.789 -4.483 8.191 1.00 96.75 112 ALA A C 1
ATOM 851 O O . ALA A 1 112 ? 0.624 -4.002 9.308 1.00 96.75 112 ALA A O 1
ATOM 852 N N . VAL A 1 113 ? 0.372 -3.844 7.087 1.00 97.44 113 VAL A N 1
ATOM 853 C CA . VAL A 1 113 ? -0.314 -2.535 7.144 1.00 97.44 113 VAL A CA 1
ATOM 854 C C . VAL A 1 113 ? -1.622 -2.623 7.931 1.00 97.44 113 VAL A C 1
ATOM 856 O O . VAL A 1 113 ? -1.900 -1.770 8.777 1.00 97.44 113 VAL A O 1
ATOM 859 N N . LYS A 1 114 ? -2.417 -3.674 7.697 1.00 97.00 114 LYS A N 1
ATOM 860 C CA . LYS A 1 114 ? -3.641 -3.921 8.468 1.00 97.00 114 LYS A CA 1
ATOM 861 C C . LYS A 1 114 ? -3.337 -4.038 9.960 1.00 97.00 114 LYS A C 1
ATOM 863 O O . LYS A 1 114 ? -4.069 -3.468 10.760 1.00 97.00 114 LYS A O 1
ATOM 868 N N . GLU A 1 115 ? -2.295 -4.765 10.342 1.00 95.38 115 GLU A N 1
ATOM 869 C CA . GLU A 1 115 ? -1.946 -4.984 11.747 1.00 95.38 115 GLU A CA 1
ATOM 870 C C . GLU A 1 115 ? -1.674 -3.657 12.473 1.00 95.38 115 GLU A C 1
ATOM 872 O O . GLU A 1 115 ? -2.319 -3.360 13.485 1.00 95.38 115 GLU A O 1
ATOM 877 N N . VAL A 1 116 ? -0.820 -2.794 11.907 1.00 95.25 116 VAL A N 1
ATOM 878 C CA . VAL A 1 116 ? -0.511 -1.497 12.534 1.00 95.25 116 VAL A CA 1
ATOM 879 C C . VAL A 1 116 ? -1.672 -0.504 12.505 1.00 95.25 116 VAL A C 1
ATOM 881 O O . VAL A 1 116 ? -1.822 0.268 13.449 1.00 95.25 116 VAL A O 1
ATOM 884 N N . LEU A 1 117 ? -2.519 -0.508 11.471 1.00 95.25 117 LEU A N 1
ATOM 885 C CA . LEU A 1 117 ? -3.623 0.458 11.354 1.00 95.25 117 LEU A CA 1
ATOM 886 C C . LEU A 1 117 ? -4.946 -0.002 11.982 1.00 95.25 117 LEU A C 1
ATOM 888 O O . LEU A 1 117 ? -5.812 0.823 12.291 1.00 95.25 117 LEU A O 1
ATOM 892 N N . CYS A 1 118 ? -5.151 -1.300 12.164 1.00 95.44 118 CYS A N 1
ATOM 893 C CA . CYS A 1 118 ? -6.437 -1.834 12.608 1.00 95.44 118 CYS A CA 1
ATOM 894 C C . CYS A 1 118 ? -6.363 -2.489 13.980 1.00 95.44 118 CYS A C 1
ATOM 896 O O . CYS A 1 118 ? -7.299 -2.317 14.762 1.00 95.44 118 CYS A O 1
ATOM 898 N N . ASP A 1 119 ? -5.271 -3.191 14.284 1.00 91.38 119 ASP A N 1
ATOM 899 C CA . ASP A 1 119 ? -5.187 -4.010 15.494 1.00 91.38 119 ASP A CA 1
ATOM 900 C C . ASP A 1 119 ? -4.415 -3.302 16.612 1.00 91.38 119 ASP A C 1
ATOM 902 O O . ASP A 1 119 ? -4.813 -3.374 17.777 1.00 91.38 119 ASP A O 1
ATOM 906 N N . SER A 1 120 ? -3.359 -2.553 16.276 1.00 80.38 120 SER A N 1
ATOM 907 C CA . SER A 1 120 ? -2.558 -1.839 17.275 1.00 80.38 120 SER A CA 1
ATOM 908 C C . SER A 1 120 ? -3.010 -0.392 17.476 1.00 80.38 120 SER A C 1
ATOM 910 O O . SER A 1 120 ? -2.537 0.544 16.834 1.00 80.38 120 SER A O 1
ATOM 912 N N . GLY A 1 121 ? -3.916 -0.172 18.434 1.00 74.25 121 GLY A N 1
ATOM 913 C CA . GLY A 1 121 ? -4.423 1.171 18.747 1.00 74.25 121 GLY A CA 1
ATOM 914 C C . GLY A 1 121 ? -3.347 2.188 19.166 1.00 74.25 121 GLY A C 1
ATOM 915 O O . GLY A 1 121 ? -3.533 3.381 18.929 1.00 74.25 121 GLY A O 1
ATOM 916 N N . LYS A 1 122 ? -2.234 1.731 19.762 1.00 78.06 122 LYS A N 1
ATOM 917 C CA . LYS A 1 122 ? -1.112 2.591 20.183 1.00 78.06 122 LYS A CA 1
ATOM 918 C C . LYS A 1 122 ? -0.133 2.869 19.044 1.00 78.06 122 LYS A C 1
ATOM 920 O O . LYS A 1 122 ? 0.268 4.017 18.875 1.00 78.06 122 LYS A O 1
ATOM 925 N N . ASP A 1 123 ? 0.210 1.861 18.244 1.00 79.94 123 ASP A N 1
ATOM 926 C CA . ASP A 1 123 ? 1.178 2.038 17.152 1.00 79.94 123 ASP A CA 1
ATOM 927 C C . ASP A 1 123 ? 0.573 2.844 16.009 1.00 79.94 123 ASP A C 1
ATOM 929 O O . ASP A 1 123 ? 1.258 3.640 15.375 1.00 79.94 123 ASP A O 1
ATOM 933 N N . ARG A 1 124 ? -0.743 2.732 15.815 1.00 88.94 124 ARG A N 1
ATOM 934 C CA . ARG A 1 124 ? -1.477 3.475 14.797 1.00 88.94 124 ARG A CA 1
ATOM 935 C C . ARG A 1 124 ? -1.280 4.989 14.867 1.00 88.94 124 ARG A C 1
ATOM 937 O O . ARG A 1 124 ? -1.234 5.634 13.826 1.00 88.94 124 ARG A O 1
ATOM 944 N N . GLN A 1 125 ? -1.145 5.565 16.065 1.00 88.38 125 GLN A N 1
ATOM 945 C CA . GLN A 1 125 ? -0.928 7.011 16.234 1.00 88.38 125 GLN A CA 1
ATOM 946 C C . GLN A 1 125 ? 0.392 7.487 15.612 1.00 88.38 125 GLN A C 1
ATOM 948 O O . GLN A 1 125 ? 0.511 8.650 15.244 1.00 88.38 125 GLN A O 1
ATOM 953 N N . GLN A 1 126 ? 1.360 6.587 15.425 1.00 91.38 126 GLN A N 1
ATOM 954 C CA . GLN A 1 126 ? 2.624 6.890 14.753 1.00 91.38 126 GLN A CA 1
ATOM 955 C C . GLN A 1 126 ? 2.459 7.066 13.236 1.00 91.38 126 GLN A C 1
ATOM 957 O O . GLN A 1 126 ? 3.415 7.449 12.567 1.00 91.38 126 GLN A O 1
ATOM 962 N N . TYR A 1 127 ? 1.270 6.806 12.687 1.00 94.69 127 TYR A N 1
ATOM 963 C CA . TYR A 1 127 ? 0.954 6.874 11.259 1.00 94.69 127 TYR A CA 1
ATOM 964 C C . TYR A 1 127 ? -0.167 7.884 10.979 1.00 94.69 127 TYR A C 1
ATOM 966 O O . TYR A 1 127 ? -1.040 7.633 10.152 1.00 94.69 127 TYR A O 1
ATOM 974 N N . GLU A 1 128 ? -0.159 9.026 11.675 1.00 94.06 128 GLU A N 1
ATOM 975 C CA . GLU A 1 128 ? -1.201 10.061 11.577 1.00 94.06 128 GLU A CA 1
ATOM 976 C C . GLU A 1 128 ? -1.501 10.484 10.132 1.00 94.06 128 GLU A C 1
ATOM 978 O O . GLU A 1 128 ? -2.663 10.511 9.743 1.00 94.06 128 GLU A O 1
ATOM 983 N N . GLU A 1 129 ? -0.475 10.717 9.310 1.00 94.12 129 GLU A N 1
ATOM 984 C CA . GLU A 1 129 ? -0.636 11.078 7.891 1.00 94.12 129 GLU A CA 1
ATOM 985 C C . GLU A 1 129 ? -1.464 10.036 7.120 1.00 94.12 129 GLU A C 1
ATOM 987 O O . GLU A 1 129 ? -2.383 10.387 6.382 1.00 94.12 129 GLU A O 1
ATOM 992 N N . ALA A 1 130 ? -1.199 8.744 7.346 1.00 95.88 130 ALA A N 1
ATOM 993 C CA . ALA A 1 130 ? -1.958 7.665 6.721 1.00 95.88 130 ALA A CA 1
ATOM 994 C C . ALA A 1 130 ? -3.399 7.606 7.245 1.00 95.88 130 ALA A C 1
ATOM 996 O O . ALA A 1 130 ? -4.326 7.349 6.480 1.00 95.88 130 ALA A O 1
ATOM 997 N N . LEU A 1 131 ? -3.614 7.873 8.538 1.00 95.75 131 LEU A N 1
ATOM 998 C CA . LEU A 1 131 ? -4.961 7.922 9.113 1.00 95.75 131 LEU A CA 1
ATOM 999 C C . LEU A 1 131 ? -5.784 9.070 8.553 1.00 95.75 131 LEU A C 1
ATOM 1001 O O . LEU A 1 131 ? -6.971 8.882 8.290 1.00 95.75 131 LEU A O 1
ATOM 1005 N N . VAL A 1 132 ? -5.176 10.240 8.376 1.00 95.75 132 VAL A N 1
ATOM 1006 C CA . VAL A 1 132 ? -5.834 11.386 7.749 1.00 95.75 132 VAL A CA 1
ATOM 1007 C C . VAL A 1 132 ? -6.214 11.025 6.317 1.00 95.75 132 VAL A C 1
ATOM 1009 O O . VAL A 1 132 ? -7.386 11.148 5.972 1.00 95.75 132 VAL A O 1
ATOM 1012 N N . ALA A 1 133 ? -5.279 10.479 5.530 1.00 95.50 133 ALA A N 1
ATOM 1013 C CA . ALA A 1 133 ? -5.552 10.037 4.161 1.00 95.50 133 ALA A CA 1
ATOM 1014 C C . ALA A 1 133 ? -6.732 9.047 4.090 1.00 95.50 133 ALA A C 1
ATOM 1016 O O . ALA A 1 133 ? -7.648 9.231 3.294 1.00 95.50 133 ALA A O 1
ATOM 1017 N N . ILE A 1 134 ? -6.778 8.055 4.987 1.00 96.75 134 ILE A N 1
ATOM 1018 C CA . ILE A 1 134 ? -7.885 7.087 5.044 1.00 96.75 134 ILE A CA 1
ATOM 1019 C C . ILE A 1 134 ? -9.200 7.765 5.437 1.00 96.75 134 ILE A C 1
ATOM 1021 O O . ILE A 1 134 ? -10.222 7.556 4.790 1.00 96.75 134 ILE A O 1
ATOM 1025 N N . THR A 1 135 ? -9.196 8.547 6.519 1.00 95.81 135 THR A N 1
ATOM 1026 C CA . THR A 1 135 ? -10.431 9.069 7.134 1.00 95.81 135 THR A CA 1
ATOM 1027 C C . THR A 1 135 ? -11.103 10.185 6.346 1.00 95.81 135 THR A C 1
ATOM 1029 O O . THR A 1 135 ? -12.299 10.411 6.538 1.00 95.81 135 THR A O 1
ATOM 1032 N N . VAL A 1 136 ? -10.374 10.838 5.439 1.00 95.81 136 VAL A N 1
ATOM 1033 C CA . VAL A 1 136 ? -10.948 11.765 4.455 1.00 95.81 136 VAL A CA 1
ATOM 1034 C C . VAL A 1 136 ? -11.831 11.024 3.443 1.00 95.81 136 VAL A C 1
ATOM 1036 O O . VAL A 1 136 ? -12.879 11.542 3.061 1.00 95.81 136 VAL A O 1
ATOM 1039 N N . GLU A 1 137 ? -11.448 9.812 3.035 1.00 92.44 137 GLU A N 1
ATOM 1040 C CA . GLU A 1 137 ? -12.168 9.036 2.017 1.00 92.44 137 GLU A CA 1
ATOM 1041 C C . GLU A 1 137 ? -13.214 8.080 2.608 1.00 92.44 137 GLU A C 1
ATOM 1043 O O . GLU A 1 137 ? -14.320 7.941 2.079 1.00 92.44 137 GLU A O 1
ATOM 1048 N N . GLU A 1 138 ? -12.887 7.391 3.704 1.00 95.56 138 GLU A N 1
ATOM 1049 C CA . GLU A 1 138 ? -13.771 6.414 4.335 1.00 95.56 138 GLU A CA 1
ATOM 1050 C C . GLU A 1 138 ? -13.545 6.257 5.847 1.00 95.56 138 GLU A C 1
ATOM 1052 O O . GLU A 1 138 ? -12.504 6.577 6.405 1.00 95.56 138 GLU A O 1
ATOM 1057 N N . SER A 1 139 ? -14.524 5.688 6.562 1.00 97.19 139 SER A N 1
ATOM 1058 C CA . SER A 1 139 ? -14.313 5.359 7.978 1.00 97.19 139 SER A CA 1
ATOM 1059 C C . SER A 1 139 ? -13.213 4.302 8.139 1.00 97.19 139 SER A C 1
ATOM 1061 O O . SER A 1 139 ? -13.215 3.296 7.423 1.00 97.19 139 SER A O 1
ATOM 1063 N N . LEU A 1 140 ? -12.376 4.434 9.170 1.00 96.12 140 LEU A N 1
ATOM 1064 C CA . LEU A 1 140 ? -11.321 3.459 9.466 1.00 96.12 140 LEU A CA 1
ATOM 1065 C C . LEU A 1 140 ? -11.852 2.024 9.639 1.00 96.12 140 LEU A C 1
ATOM 1067 O O . LEU A 1 140 ? -11.213 1.060 9.231 1.00 96.12 140 LEU A O 1
ATOM 1071 N N . LYS A 1 141 ? -13.067 1.866 10.181 1.00 96.94 141 LYS A N 1
ATOM 1072 C CA . LYS A 1 141 ? -13.733 0.559 10.286 1.00 96.94 141 LYS A CA 1
ATOM 1073 C C . LYS A 1 141 ? -13.934 -0.089 8.914 1.00 96.94 141 LYS A C 1
ATOM 1075 O O . LYS A 1 141 ? -13.692 -1.284 8.763 1.00 96.94 141 LYS A O 1
ATOM 1080 N N . ARG A 1 142 ? -14.398 0.687 7.932 1.00 97.81 142 ARG A N 1
ATOM 1081 C CA . ARG A 1 142 ? -14.636 0.213 6.564 1.00 97.81 142 ARG A CA 1
ATOM 1082 C C . ARG A 1 142 ? -13.315 -0.126 5.881 1.00 97.81 142 ARG A C 1
ATOM 1084 O O . ARG A 1 142 ? -13.188 -1.233 5.366 1.00 97.81 142 ARG A O 1
ATOM 1091 N N . TYR A 1 143 ? -12.317 0.747 5.997 1.00 98.00 143 TYR A N 1
ATOM 1092 C CA . TYR A 1 143 ? -10.959 0.484 5.527 1.00 98.00 143 TYR A CA 1
ATOM 1093 C C . TYR A 1 143 ? -10.420 -0.857 6.050 1.00 98.00 143 TYR A C 1
ATOM 1095 O O . TYR A 1 143 ? -10.050 -1.731 5.266 1.00 98.00 143 TYR A O 1
ATOM 1103 N N . CYS A 1 144 ? -10.494 -1.084 7.367 1.00 97.50 144 CYS A N 1
ATOM 1104 C CA . CYS A 1 144 ? -10.017 -2.313 8.002 1.00 97.50 144 CYS A CA 1
ATOM 1105 C C . CYS A 1 144 ? -10.740 -3.577 7.517 1.00 97.50 144 CYS A C 1
ATOM 1107 O O . CYS A 1 144 ? -10.169 -4.665 7.554 1.00 97.50 144 CYS A O 1
ATOM 1109 N N . GLN A 1 145 ? -11.984 -3.467 7.045 1.00 97.50 145 GLN A N 1
ATOM 1110 C CA . GLN A 1 145 ? -12.695 -4.576 6.404 1.00 97.50 145 GLN A CA 1
ATOM 1111 C C . GLN A 1 145 ? -12.203 -4.818 4.973 1.00 97.50 145 GLN A C 1
ATOM 1113 O O . GLN A 1 145 ? -12.081 -5.970 4.557 1.00 97.50 145 GLN A O 1
ATOM 1118 N N . ARG A 1 146 ? -11.912 -3.753 4.216 1.00 97.50 146 ARG A N 1
ATOM 1119 C CA . ARG A 1 146 ? -11.476 -3.862 2.818 1.00 97.50 146 ARG A CA 1
ATOM 1120 C C . ARG A 1 146 ? -10.041 -4.350 2.690 1.00 97.50 146 ARG A C 1
ATOM 1122 O O . ARG A 1 146 ? -9.815 -5.243 1.882 1.00 97.50 146 ARG A O 1
ATOM 1129 N N . ILE A 1 147 ? -9.107 -3.834 3.495 1.00 97.62 147 ILE A N 1
ATOM 1130 C CA . ILE A 1 147 ? -7.676 -4.168 3.385 1.00 97.62 147 ILE A CA 1
ATOM 1131 C C . ILE A 1 147 ? -7.391 -5.660 3.557 1.00 97.62 147 ILE A C 1
ATOM 1133 O O . ILE A 1 147 ? -6.396 -6.156 3.048 1.00 97.62 147 ILE A O 1
ATOM 1137 N N . GLN A 1 148 ? -8.270 -6.407 4.228 1.00 97.06 148 GLN A N 1
ATOM 1138 C CA . GLN A 1 148 ? -8.151 -7.859 4.381 1.00 97.06 148 GLN A CA 1
ATOM 1139 C C . GLN A 1 148 ? -8.359 -8.620 3.069 1.00 97.06 148 GLN A C 1
ATOM 1141 O O . GLN A 1 148 ? -7.916 -9.764 2.947 1.00 97.06 148 GLN A O 1
ATOM 1146 N N . ARG A 1 149 ? -9.049 -8.016 2.100 1.00 96.88 149 ARG A N 1
ATOM 1147 C CA . ARG A 1 149 ? -9.390 -8.692 0.861 1.00 96.88 149 ARG A CA 1
ATOM 1148 C C . ARG A 1 149 ? -8.176 -8.767 -0.073 1.00 96.88 149 ARG A C 1
ATOM 1150 O O . ARG A 1 149 ? -7.455 -7.785 -0.227 1.00 96.88 149 ARG A O 1
ATOM 1157 N N . PRO A 1 150 ? -7.975 -9.904 -0.753 1.00 93.69 150 PRO A N 1
ATOM 1158 C CA . PRO A 1 150 ? -6.864 -10.089 -1.686 1.00 93.69 150 PRO A CA 1
ATOM 1159 C C . PRO A 1 150 ? -6.915 -9.166 -2.914 1.00 93.69 150 PRO A C 1
ATOM 1161 O O . PRO A 1 150 ? -5.896 -8.954 -3.562 1.00 93.69 150 PRO A O 1
ATOM 1164 N N . ASP A 1 151 ? -8.095 -8.651 -3.253 1.00 92.25 151 ASP A N 1
ATOM 1165 C CA . ASP A 1 151 ? -8.338 -7.720 -4.357 1.00 92.25 151 ASP A CA 1
ATOM 1166 C C . ASP A 1 151 ? -8.286 -6.244 -3.920 1.00 92.25 151 ASP A C 1
ATOM 1168 O O . ASP A 1 151 ? -8.675 -5.366 -4.687 1.00 92.25 151 ASP A O 1
ATOM 1172 N N . PHE A 1 152 ? -7.828 -5.955 -2.697 1.00 96.31 152 PHE A N 1
ATOM 1173 C CA . PHE A 1 152 ? -7.674 -4.594 -2.191 1.00 96.31 152 PHE A CA 1
ATOM 1174 C C . PHE A 1 152 ? -6.538 -3.850 -2.896 1.00 96.31 152 PHE A C 1
ATOM 1176 O O . PHE A 1 152 ? -5.374 -4.240 -2.802 1.00 96.31 152 PHE A O 1
ATOM 1183 N N . TRP A 1 153 ? -6.879 -2.733 -3.538 1.00 96.00 153 TRP A N 1
ATOM 1184 C CA . TRP A 1 153 ? -5.905 -1.843 -4.161 1.00 96.00 153 TRP A CA 1
ATOM 1185 C C . TRP A 1 153 ? -5.395 -0.862 -3.113 1.00 96.00 153 TRP A C 1
ATOM 1187 O O . TRP A 1 153 ? -6.180 -0.087 -2.568 1.00 96.00 153 TRP A O 1
ATOM 1197 N N . GLY A 1 154 ? -4.096 -0.917 -2.832 1.00 96.38 154 GLY A N 1
ATOM 1198 C CA . GLY A 1 154 ? -3.454 0.060 -1.962 1.00 96.38 154 GLY A CA 1
ATOM 1199 C C . GLY A 1 154 ? -3.105 1.357 -2.696 1.00 96.38 154 GLY A C 1
ATOM 1200 O O . GLY A 1 154 ? -3.048 1.393 -3.927 1.00 96.38 154 GLY A O 1
ATOM 1201 N N . GLY A 1 155 ? -2.825 2.398 -1.922 1.00 95.50 155 GLY A N 1
ATOM 1202 C CA . GLY A 1 155 ? -2.468 3.727 -2.402 1.00 95.50 155 GLY A CA 1
ATOM 1203 C C . GLY A 1 155 ? -1.558 4.469 -1.427 1.00 95.50 155 GLY A C 1
ATOM 1204 O O . GLY A 1 155 ? -0.686 3.876 -0.790 1.00 95.50 155 GLY A O 1
ATOM 1205 N N . GLU A 1 156 ? -1.748 5.783 -1.327 1.00 94.94 156 GLU A N 1
ATOM 1206 C CA . GLU A 1 156 ? -0.893 6.675 -0.536 1.00 94.94 156 GLU A CA 1
ATOM 1207 C C . GLU A 1 156 ? -0.830 6.286 0.948 1.00 94.94 156 GLU A C 1
ATOM 1209 O O . GLU A 1 156 ? 0.263 6.207 1.510 1.00 94.94 156 GLU A O 1
ATOM 1214 N N . SER A 1 157 ? -1.969 5.967 1.570 1.00 96.62 157 SER A N 1
ATOM 1215 C CA . SER A 1 157 ? -2.034 5.577 2.984 1.00 96.62 157 SER A CA 1
ATOM 1216 C C . SER A 1 157 ? -1.149 4.373 3.302 1.00 96.62 157 SER A C 1
ATOM 1218 O O . SER A 1 157 ? -0.402 4.389 4.281 1.00 96.62 157 SER A O 1
ATOM 1220 N N . GLU A 1 158 ? -1.171 3.345 2.452 1.00 97.94 158 GLU A N 1
ATOM 1221 C CA . GLU A 1 158 ? -0.347 2.149 2.635 1.00 97.94 158 GLU A CA 1
ATOM 1222 C C . GLU A 1 158 ? 1.133 2.472 2.421 1.00 97.94 158 GLU A C 1
ATOM 1224 O O . GLU A 1 158 ? 1.977 1.990 3.173 1.00 97.94 158 GLU A O 1
ATOM 1229 N N . LEU A 1 159 ? 1.464 3.312 1.434 1.00 97.12 159 LEU A N 1
ATOM 1230 C CA . LEU A 1 159 ? 2.845 3.725 1.175 1.00 97.12 159 LEU A CA 1
ATOM 1231 C C . LEU A 1 159 ? 3.443 4.519 2.340 1.00 97.12 159 LEU A C 1
ATOM 1233 O O . LEU A 1 159 ? 4.602 4.297 2.693 1.00 97.12 159 LEU A O 1
ATOM 1237 N N . LEU A 1 160 ? 2.664 5.405 2.966 1.00 95.38 160 LEU A N 1
ATOM 1238 C CA . LEU A 1 160 ? 3.092 6.165 4.143 1.00 95.38 160 LEU A CA 1
ATOM 1239 C C . LEU A 1 160 ? 3.424 5.240 5.320 1.00 95.38 160 LEU A C 1
ATOM 1241 O O . LEU A 1 160 ? 4.446 5.423 5.988 1.00 95.38 160 LEU A O 1
ATOM 1245 N N . VAL A 1 161 ? 2.601 4.213 5.541 1.00 96.56 161 VAL A N 1
ATOM 1246 C CA . VAL A 1 161 ? 2.855 3.192 6.565 1.00 96.56 161 VAL A CA 1
ATOM 1247 C C . VAL A 1 161 ? 4.092 2.366 6.228 1.00 96.56 161 VAL A C 1
ATOM 1249 O O . VAL A 1 161 ? 4.989 2.227 7.059 1.00 96.56 161 VAL A O 1
ATOM 1252 N N . LEU A 1 162 ? 4.170 1.848 5.004 1.00 96.31 162 LEU A N 1
ATOM 1253 C CA . LEU A 1 162 ? 5.240 0.949 4.575 1.00 96.31 162 LEU A CA 1
ATOM 1254 C C . LEU A 1 162 ? 6.604 1.634 4.513 1.00 96.31 162 LEU A C 1
ATOM 1256 O O . LEU A 1 162 ? 7.599 1.029 4.899 1.00 96.31 162 LEU A O 1
ATOM 1260 N N . SER A 1 163 ? 6.659 2.905 4.116 1.00 94.19 163 SER A N 1
ATOM 1261 C CA . SER A 1 163 ? 7.889 3.705 4.139 1.00 94.19 163 SER A CA 1
ATOM 1262 C C . SER A 1 163 ? 8.499 3.756 5.547 1.00 94.19 163 SER A C 1
ATOM 1264 O O . SER A 1 163 ? 9.699 3.533 5.732 1.00 94.19 163 SER A O 1
ATOM 1266 N N . ARG A 1 164 ? 7.651 3.962 6.566 1.00 92.81 164 ARG A N 1
ATOM 1267 C CA . ARG A 1 164 ? 8.063 3.983 7.977 1.00 92.81 164 ARG A CA 1
ATOM 1268 C C . ARG A 1 164 ? 8.387 2.580 8.502 1.00 92.81 164 ARG A C 1
ATOM 1270 O O . ARG A 1 164 ? 9.446 2.410 9.097 1.00 92.81 164 ARG A O 1
ATOM 1277 N N . LEU A 1 165 ? 7.542 1.577 8.237 1.00 92.12 165 LEU A N 1
ATOM 1278 C CA . LEU A 1 165 ? 7.771 0.186 8.664 1.00 92.12 165 LEU A CA 1
ATOM 1279 C C . LEU A 1 165 ? 9.072 -0.396 8.102 1.00 92.12 165 LEU A C 1
ATOM 1281 O O . LEU A 1 165 ? 9.810 -1.073 8.813 1.00 92.12 165 LEU A O 1
ATOM 1285 N N . CYS A 1 166 ? 9.364 -0.135 6.828 1.00 89.81 166 CYS A N 1
ATOM 1286 C CA . CYS A 1 166 ? 10.580 -0.614 6.180 1.00 89.81 166 CYS A CA 1
ATOM 1287 C C . CYS A 1 166 ? 11.803 0.266 6.474 1.00 89.81 166 CYS A C 1
ATOM 1289 O O . CYS A 1 166 ? 12.919 -0.133 6.142 1.00 89.81 166 CYS A O 1
ATOM 1291 N N . GLY A 1 167 ? 11.614 1.459 7.050 1.00 89.12 167 GLY A N 1
ATOM 1292 C CA . GLY A 1 167 ? 12.682 2.440 7.248 1.00 89.12 167 GLY A CA 1
ATOM 1293 C C . GLY A 1 167 ? 13.341 2.876 5.935 1.00 89.12 167 GLY A C 1
ATOM 1294 O O . GLY A 1 167 ? 14.529 3.198 5.917 1.00 89.12 167 GLY A O 1
ATOM 1295 N N . GLN A 1 168 ? 12.600 2.831 4.824 1.00 86.81 168 GLN A N 1
ATOM 1296 C CA . GLN A 1 168 ? 13.106 3.112 3.482 1.00 86.81 168 GLN A CA 1
ATOM 1297 C C . GLN A 1 168 ? 12.149 4.046 2.740 1.00 86.81 168 GLN A C 1
ATOM 1299 O O . GLN A 1 168 ? 10.950 3.773 2.699 1.00 86.81 168 GLN A O 1
ATOM 1304 N N . PRO A 1 169 ? 12.657 5.121 2.111 1.00 90.62 169 PRO A N 1
ATOM 1305 C CA . PRO A 1 169 ? 11.812 6.016 1.339 1.00 90.62 169 PRO A CA 1
ATOM 1306 C C . PRO A 1 169 ? 11.234 5.291 0.123 1.00 90.62 169 PRO A C 1
ATOM 1308 O O . PRO A 1 169 ? 11.954 4.619 -0.619 1.00 90.62 169 PRO A O 1
ATOM 1311 N N . ILE A 1 170 ? 9.940 5.492 -0.111 1.00 91.31 170 ILE A N 1
ATOM 1312 C CA . ILE A 1 170 ? 9.245 5.019 -1.306 1.00 91.31 170 ILE A CA 1
ATOM 1313 C C . ILE A 1 170 ? 8.979 6.222 -2.210 1.00 91.31 170 ILE A C 1
ATOM 1315 O O . ILE A 1 170 ? 8.439 7.233 -1.762 1.00 91.31 170 ILE A O 1
ATOM 1319 N N . ILE A 1 171 ? 9.369 6.122 -3.482 1.00 90.44 171 ILE A N 1
ATOM 1320 C CA . ILE A 1 171 ? 9.172 7.180 -4.477 1.00 90.44 171 ILE A CA 1
ATOM 1321 C C . ILE A 1 171 ? 8.217 6.662 -5.546 1.00 90.44 171 ILE A C 1
ATOM 1323 O O . ILE A 1 171 ? 8.473 5.630 -6.166 1.00 90.44 171 ILE A O 1
ATOM 1327 N N . VAL A 1 172 ? 7.125 7.395 -5.760 1.00 91.38 172 VAL A N 1
ATOM 1328 C CA . VAL A 1 172 ? 6.156 7.103 -6.817 1.00 91.38 172 VAL A CA 1
ATOM 1329 C C . VAL A 1 172 ? 6.458 7.973 -8.028 1.00 91.38 172 VAL A C 1
ATOM 1331 O O . VAL A 1 172 ? 6.577 9.198 -7.936 1.00 91.38 172 VAL A O 1
ATOM 1334 N N . TYR A 1 173 ? 6.573 7.298 -9.162 1.00 87.62 173 TYR A N 1
ATOM 1335 C CA . TYR A 1 173 ? 6.837 7.881 -10.462 1.00 87.62 173 TYR A CA 1
ATOM 1336 C C . TYR A 1 173 ? 5.602 7.744 -11.342 1.00 87.62 173 TYR A C 1
ATOM 1338 O O . TYR A 1 173 ? 5.138 6.626 -11.568 1.00 87.62 173 TYR A O 1
ATOM 1346 N N . ILE A 1 174 ? 5.097 8.865 -11.856 1.00 84.12 174 ILE A N 1
ATOM 1347 C CA . ILE A 1 174 ? 4.027 8.879 -12.858 1.00 84.12 174 ILE A CA 1
ATOM 1348 C C . ILE A 1 174 ? 4.672 9.095 -14.230 1.00 84.12 174 ILE A C 1
ATOM 1350 O O . ILE A 1 174 ? 5.524 9.982 -14.365 1.00 84.12 174 ILE A O 1
ATOM 1354 N N . PRO A 1 175 ? 4.320 8.297 -15.251 1.00 81.75 175 PRO A N 1
ATOM 1355 C CA . PRO A 1 175 ? 4.722 8.586 -16.619 1.00 81.75 175 PRO A CA 1
ATOM 1356 C C . PRO A 1 175 ? 4.308 10.003 -17.024 1.00 81.75 175 PRO A C 1
ATOM 1358 O O . PRO A 1 175 ? 3.185 10.417 -16.773 1.00 81.75 175 PRO A O 1
ATOM 1361 N N . GLU A 1 176 ? 5.186 10.743 -17.696 1.00 76.88 176 GLU A N 1
ATOM 1362 C CA . GLU A 1 176 ? 4.927 12.155 -18.029 1.00 76.88 176 GLU A CA 1
ATOM 1363 C C . GLU A 1 176 ? 3.595 12.382 -18.771 1.00 76.88 176 GLU A C 1
ATOM 1365 O O . GLU A 1 176 ? 2.883 13.342 -18.498 1.00 76.88 176 GLU A O 1
ATOM 1370 N N . HIS A 1 177 ? 3.217 11.458 -19.655 1.00 78.81 177 HIS A N 1
ATOM 1371 C CA . HIS A 1 177 ? 1.971 11.529 -20.423 1.00 78.81 177 HIS A CA 1
ATOM 1372 C C . HIS A 1 177 ? 0.697 11.265 -19.602 1.00 78.81 177 HIS A C 1
ATOM 1374 O O . HIS A 1 177 ? -0.396 11.510 -20.102 1.00 78.81 177 HIS A O 1
ATOM 1380 N N . GLU A 1 178 ? 0.823 10.758 -18.374 1.00 77.38 178 GLU A N 1
ATOM 1381 C CA . GLU A 1 178 ? -0.290 10.528 -17.443 1.00 77.38 178 GLU A CA 1
ATOM 1382 C C . GLU A 1 178 ? -0.407 11.650 -16.394 1.00 77.38 178 GLU A C 1
ATOM 1384 O O . GLU A 1 178 ? -1.376 11.686 -15.645 1.00 77.38 178 GLU A O 1
ATOM 1389 N N . ALA A 1 179 ? 0.560 12.571 -16.325 1.00 64.75 179 ALA A N 1
ATOM 1390 C CA . ALA A 1 179 ? 0.642 13.611 -15.296 1.00 64.75 179 ALA A CA 1
ATOM 1391 C C . ALA A 1 179 ? -0.158 14.897 -15.619 1.00 64.75 179 ALA A C 1
ATOM 1393 O O . ALA A 1 179 ? 0.169 15.959 -15.084 1.00 64.75 179 ALA A O 1
ATOM 1394 N N . LEU A 1 180 ? -1.156 14.814 -16.508 1.00 51.12 180 LEU A N 1
ATOM 1395 C CA . LEU A 1 180 ? -1.942 15.942 -17.034 1.00 51.12 180 LEU A CA 1
ATOM 1396 C C . LEU A 1 180 ? -3.293 16.111 -16.332 1.00 51.12 180 LEU A C 1
ATOM 1398 O O . LEU A 1 180 ? -4.013 15.098 -16.191 1.00 51.12 180 LEU A O 1
#

Solvent-accessible surface area (backbone atoms only — not comparable to full-atom values): 11647 Å² total; per-residue (Å²): 138,83,84,79,78,74,62,64,69,58,55,54,28,52,76,71,72,69,62,84,84,79,88,81,85,82,84,87,88,88,89,87,86,88,79,88,85,85,87,80,94,68,100,62,87,65,50,54,38,40,72,73,67,85,73,94,59,101,60,64,90,91,62,73,78,75,45,78,55,87,85,80,86,64,66,90,66,32,41,39,59,42,28,47,50,49,51,50,57,28,54,76,71,72,46,88,74,52,78,64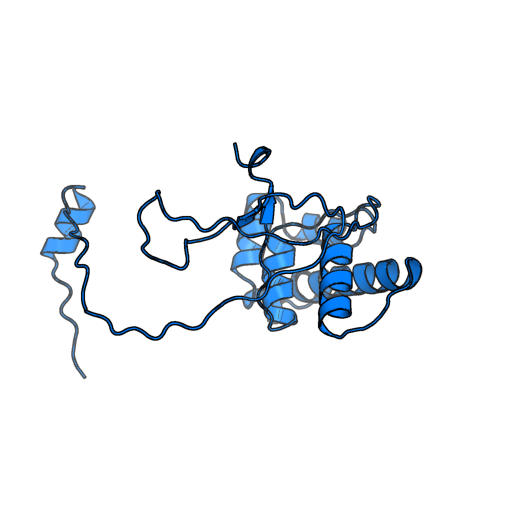,54,40,48,52,52,18,52,50,54,45,48,53,53,46,43,41,70,64,69,34,82,73,60,30,66,80,38,50,70,27,49,50,57,42,55,76,77,42,57,66,71,57,50,57,61,45,59,73,41,75,63,38,72,71,55,70,39,53,48,56,46,48,24,61,76,68,72,43,91,76,85,57,67,44,46,57,92,72,73,119

pLDDT: mean 77.92, std 22.26, range [29.22, 98.19]

Organism: NCBI:txid108875

Secondary structure (DSSP, 8-state):
-------HHHHHHHHTT-----------------------------EEEEEPSS-SS---GGG---EEE-------SS-HHHHHHHHHHHHHTT----HHHHHHHHHHHHHHHHIIIII-TTGGGGGHHHHHHHHHHS-HHHHHHHTTSTTPPP-HHHHHHHHHHHTS----EEEGGG--

Foldseek 3Di:
DDPPPDDVVQVVCVVVVNDDDDDDDDDDDDDDDDDDDDDDDDPQPFFWWDWPDDPPDPDDPVDPPTDTDRDDDADPQLLRVLLVVLVVVCVVVVHDDDNVRSLVSSLVLLVVLLCQCPVDPPSNVVLVVLVVVDVVPDDSVVVSVQSNDSNHHDDDSSQSVSCVVVVHHDIDIDGPVRPD

InterPro domains:
  IPR003323 OTU domain [PF02338] (76-173)
  IPR003323 OTU domain [PS50802] (69-180)
  IPR038765 Papain-like cysteine peptidase superfamily [SSF54001] (68-175)

Sequence (180 aa):
MADKVFNENILEQIRHGIAHFELVSSVSTPSVSHLLSTAFLGDSSSRFFARIGPSLGSGSPATKKVEHFSVHKVAGDGRCLFRALVKGMALHKGIALSPQKERDDADELRMAVKEVLCDSGKDRQQYEEALVAITVEESLKRYCQRIQRPDFWGGESELLVLSRLCGQPIIVYIPEHEAL

Radius of gyration: 22.31 Å; Cα contacts (8 Å, |Δi|>4): 138; chains: 1; bounding box: 49×60×54 Å

Nearest PDB structures (foldseek):
  8qey-assembly1_A  TM=4.198E-01  e=7.218E+00  Homo sapiens
  6hn7-assembly1_A-2  TM=2.653E-01  e=9.665E+00  Escherichia coli